Protein AF-A0A534MJ53-F1 (afdb_monomer)

Secondary structure (DSSP, 8-state):
-------------PPPEEEEESTT--SS-EEHHHHHHHHHTT-S-TT-EEEETTTPPPEEGGGSTTTGGGSPEE----SSS--TTPPPPEEEEEEES-HHHHHHHHHHHHH-TTGGGSSEEEEEE-TT-SS-EEEEEEPEEEETTEEEEEEES-SEE-TT-EEEEEEEEEE-SSS-EEEEEEEESSPPPGGGGGGGEEEE-TTEEEEEEEEEE--SPSEEEEEEEEE--TT-SS----------TT---PPTTS-EEEEEEEEPPHHHHHHHHHHHHHHHHHHHHHHHHTTEEEEE-TTS-EEEHHHHHHHHHHHS-HHHHHHHHH-TTS-HHHHGGGHHHHHHHHHH--SSGGGTEEE-

Nearest PDB structures (foldseek):
  7e1y-assembly1_H  TM=7.360E-01  e=2.292E-02  Staphylothermus marinus F1
  6vhi-assembly1_A  TM=5.867E-01  e=2.426E-02  Homo sapiens
  7som-assembly1_E  TM=5.902E-01  e=3.404E-02  Chlamydomonas reinhardtii
  4lnv-assembly3_C  TM=2.800E-01  e=6.704E-02  Anopheles gambiae
  4d94-assembly1_A  TM=2.831E-01  e=2.600E-01  Anopheles gambiae

Structure (mmCIF, N/CA/C/O backbone):
data_AF-A0A534MJ53-F1
#
_entry.id   AF-A0A534MJ53-F1
#
loop_
_atom_site.group_PDB
_atom_site.id
_atom_site.type_symbol
_atom_site.label_atom_id
_atom_site.label_alt_id
_atom_site.label_comp_id
_atom_site.label_asym_id
_atom_site.label_entity_id
_atom_site.label_seq_id
_atom_site.pdbx_PDB_ins_code
_atom_site.Cartn_x
_atom_site.Cartn_y
_atom_site.Cartn_z
_atom_site.occupancy
_atom_site.B_iso_or_equiv
_atom_site.auth_seq_id
_atom_site.auth_comp_id
_atom_site.auth_asym_id
_atom_site.auth_atom_id
_atom_site.pdbx_PDB_model_num
ATOM 1 N N . MET A 1 1 ? 65.481 11.551 2.348 1.00 39.31 1 MET A N 1
ATOM 2 C CA . MET A 1 1 ? 65.150 11.632 0.912 1.00 39.31 1 MET A CA 1
ATOM 3 C C . MET A 1 1 ? 64.031 10.643 0.622 1.00 39.31 1 MET A C 1
ATOM 5 O O . MET A 1 1 ? 64.188 9.496 1.003 1.00 39.31 1 MET A O 1
ATOM 9 N N . GLY A 1 2 ? 62.931 11.141 0.040 1.00 35.75 2 GLY A N 1
ATOM 10 C CA . GLY A 1 2 ? 61.876 10.444 -0.723 1.00 35.75 2 GLY A CA 1
ATOM 11 C C . GLY A 1 2 ? 61.313 9.116 -0.204 1.00 35.75 2 GLY A C 1
ATOM 12 O O . GLY A 1 2 ? 61.940 8.082 -0.384 1.00 35.75 2 GLY A O 1
ATOM 13 N N . GLY A 1 3 ? 60.107 9.146 0.373 1.00 32.66 3 GLY A N 1
ATOM 14 C CA . GLY A 1 3 ? 59.369 7.955 0.819 1.00 32.66 3 GLY A CA 1
ATOM 15 C C . GLY A 1 3 ? 58.661 7.179 -0.303 1.00 32.66 3 GLY A C 1
ATOM 16 O O . GLY A 1 3 ? 58.673 7.613 -1.453 1.00 32.66 3 GLY A O 1
ATOM 17 N N . PRO A 1 4 ? 57.987 6.062 0.022 1.00 37.28 4 PRO A N 1
ATOM 18 C CA . PRO A 1 4 ? 57.015 5.459 -0.873 1.00 37.28 4 PRO A CA 1
ATOM 19 C C . PRO A 1 4 ? 55.655 6.131 -0.652 1.00 37.28 4 PRO A C 1
ATOM 21 O O . PRO A 1 4 ? 55.044 5.993 0.411 1.00 37.28 4 PRO A O 1
ATOM 24 N N . SER A 1 5 ? 55.181 6.879 -1.651 1.00 37.06 5 SER A N 1
ATOM 25 C CA . SER A 1 5 ? 53.783 7.295 -1.707 1.00 37.06 5 SER A CA 1
ATOM 26 C C . SER A 1 5 ? 52.925 6.043 -1.851 1.00 37.06 5 SER A C 1
ATOM 28 O O . SER A 1 5 ? 52.982 5.332 -2.853 1.00 37.06 5 SER A O 1
ATOM 30 N N . ALA A 1 6 ? 52.130 5.762 -0.825 1.00 38.84 6 ALA A N 1
ATOM 31 C CA . ALA A 1 6 ? 51.007 4.859 -0.950 1.00 38.84 6 ALA A CA 1
ATOM 32 C C . ALA A 1 6 ? 49.978 5.536 -1.864 1.00 38.84 6 ALA A C 1
ATOM 34 O O . ALA A 1 6 ? 49.174 6.347 -1.402 1.00 38.84 6 ALA A O 1
ATOM 35 N N . ASP A 1 7 ? 50.011 5.203 -3.153 1.00 36.78 7 ASP A N 1
ATOM 36 C CA . ASP A 1 7 ? 48.880 5.412 -4.049 1.00 36.78 7 ASP A CA 1
ATOM 37 C C . ASP A 1 7 ? 47.720 4.552 -3.536 1.00 36.78 7 ASP A C 1
ATOM 39 O O . ASP A 1 7 ? 47.500 3.407 -3.936 1.00 36.78 7 ASP A O 1
ATOM 43 N N . ARG A 1 8 ? 46.957 5.116 -2.595 1.00 38.91 8 ARG A N 1
ATOM 44 C CA . ARG A 1 8 ? 45.568 4.732 -2.376 1.00 38.91 8 ARG A CA 1
ATOM 45 C C . ARG A 1 8 ? 44.818 5.124 -3.642 1.00 38.91 8 ARG A C 1
ATOM 47 O O . ARG A 1 8 ? 44.243 6.204 -3.728 1.00 38.91 8 ARG A O 1
ATOM 54 N N . ALA A 1 9 ? 44.817 4.224 -4.616 1.00 37.12 9 ALA A N 1
ATOM 55 C CA . ALA A 1 9 ? 43.838 4.229 -5.681 1.00 37.12 9 ALA A CA 1
ATOM 56 C C . ALA A 1 9 ? 42.455 4.058 -5.036 1.00 37.12 9 ALA A C 1
ATOM 58 O O . ALA A 1 9 ? 41.985 2.950 -4.779 1.00 37.12 9 ALA A O 1
ATOM 59 N N . THR A 1 10 ? 41.795 5.173 -4.734 1.00 39.03 10 THR A N 1
ATOM 60 C CA . THR A 1 10 ? 40.341 5.222 -4.653 1.00 39.03 10 THR A CA 1
ATOM 61 C C . THR A 1 10 ? 39.818 4.778 -6.011 1.00 39.03 10 THR A C 1
ATOM 63 O O . THR A 1 10 ? 39.776 5.558 -6.958 1.00 39.03 10 THR A O 1
ATOM 66 N N . LEU A 1 11 ? 39.443 3.504 -6.115 1.00 37.25 11 LEU A N 1
ATOM 67 C CA . LEU A 1 11 ? 38.576 2.992 -7.168 1.00 37.25 11 LEU A CA 1
ATOM 68 C C . LEU A 1 11 ? 37.197 3.642 -6.994 1.00 37.25 11 LEU A C 1
ATOM 70 O O . LEU A 1 11 ? 36.245 3.021 -6.525 1.00 37.25 11 LEU A O 1
ATOM 74 N N . THR A 1 12 ? 37.080 4.915 -7.365 1.00 41.47 12 THR A N 1
ATOM 75 C CA . THR A 1 12 ? 35.801 5.519 -7.730 1.00 41.47 12 THR A CA 1
ATOM 76 C C . THR A 1 12 ? 35.380 4.863 -9.034 1.00 41.47 12 THR A C 1
ATOM 78 O O . THR A 1 12 ? 35.646 5.358 -10.127 1.00 41.47 12 THR A O 1
ATOM 81 N N . THR A 1 13 ? 34.789 3.677 -8.922 1.00 51.84 13 THR A N 1
ATOM 82 C CA . THR A 1 13 ? 34.048 3.075 -10.021 1.00 51.84 13 THR A CA 1
ATOM 83 C C . THR A 1 13 ? 32.916 4.037 -10.350 1.00 51.84 13 THR A C 1
ATOM 85 O O . THR A 1 13 ? 32.051 4.307 -9.517 1.00 51.84 13 THR A O 1
ATOM 88 N N . ASN A 1 14 ? 32.964 4.625 -11.547 1.00 61.94 14 ASN A N 1
ATOM 89 C CA . ASN A 1 14 ? 31.864 5.441 -12.040 1.00 61.94 14 ASN A CA 1
ATOM 90 C C . ASN A 1 14 ? 30.560 4.635 -11.913 1.00 61.94 14 ASN A C 1
ATOM 92 O O . ASN A 1 14 ? 30.556 3.438 -12.225 1.00 61.94 14 ASN A O 1
ATOM 96 N N . PRO A 1 15 ? 29.464 5.251 -11.440 1.00 78.12 15 PRO A N 1
ATOM 97 C CA . PRO A 1 15 ? 28.211 4.536 -11.268 1.00 78.12 15 PRO A CA 1
ATOM 98 C C . PRO A 1 15 ? 27.753 3.978 -12.617 1.00 78.12 15 PRO A C 1
ATOM 100 O O . PRO A 1 15 ? 27.732 4.694 -13.618 1.00 78.12 15 PRO A O 1
ATOM 103 N N . ILE A 1 16 ? 27.377 2.697 -12.643 1.00 87.81 16 ILE A N 1
ATOM 104 C CA . ILE A 1 16 ? 26.813 2.069 -13.842 1.00 87.81 16 ILE A CA 1
ATOM 105 C C . ILE A 1 16 ? 25.515 2.801 -14.194 1.00 87.81 16 ILE A C 1
ATOM 107 O O . ILE A 1 16 ? 24.585 2.862 -13.385 1.00 87.81 16 ILE A O 1
ATOM 111 N N . LEU A 1 17 ? 25.463 3.346 -15.409 1.00 94.25 17 LEU A N 1
ATOM 112 C CA . LEU A 1 17 ? 24.287 4.018 -15.946 1.00 94.25 17 LEU A CA 1
ATOM 113 C C . LEU A 1 17 ? 23.513 3.097 -16.885 1.00 94.25 17 LEU A C 1
ATOM 115 O O . LEU A 1 17 ? 24.081 2.279 -17.615 1.00 94.25 17 LEU A O 1
ATOM 119 N N . TRP A 1 18 ? 22.201 3.284 -16.884 1.00 94.75 18 TRP A N 1
ATOM 120 C CA . TRP A 1 18 ? 21.243 2.521 -17.661 1.00 94.75 18 TRP A CA 1
ATOM 121 C C . TRP A 1 18 ? 20.435 3.445 -18.549 1.00 94.75 18 TRP A C 1
ATOM 123 O O . TRP A 1 18 ? 19.910 4.459 -18.094 1.00 94.75 18 TRP A O 1
ATOM 133 N N . GLN A 1 19 ? 20.290 3.065 -19.810 1.00 94.88 19 GLN A N 1
ATOM 134 C CA . GLN A 1 19 ? 19.263 3.632 -20.664 1.00 94.88 19 GLN A CA 1
ATOM 135 C C . GLN A 1 19 ? 18.030 2.737 -20.604 1.00 94.88 19 GLN A C 1
ATOM 137 O O . GLN A 1 19 ? 18.146 1.511 -20.604 1.00 94.88 19 GLN A O 1
ATOM 142 N N . VAL A 1 20 ? 16.854 3.355 -20.553 1.00 93.94 20 VAL A N 1
ATOM 143 C CA . VAL A 1 20 ? 15.566 2.672 -20.438 1.00 93.94 20 VAL A CA 1
ATOM 144 C C . VAL A 1 20 ? 14.751 2.961 -21.690 1.00 93.94 20 VAL A C 1
ATOM 146 O O . VAL A 1 20 ? 14.704 4.097 -22.153 1.00 93.94 20 VAL A O 1
ATOM 149 N N . ASN A 1 21 ? 14.093 1.942 -22.226 1.00 89.88 21 ASN A N 1
ATOM 150 C CA . ASN A 1 21 ? 13.126 2.079 -23.302 1.00 89.88 21 ASN A CA 1
ATOM 151 C C . ASN A 1 21 ? 11.816 1.400 -22.886 1.00 89.88 21 ASN A C 1
ATOM 153 O O . ASN A 1 21 ? 11.767 0.190 -22.656 1.00 89.88 21 ASN A O 1
ATOM 157 N N . GLY A 1 22 ? 10.766 2.204 -22.758 1.00 81.75 22 GLY A N 1
ATOM 158 C CA . GLY A 1 22 ? 9.439 1.802 -22.311 1.00 81.75 22 GLY A CA 1
ATOM 159 C C . GLY A 1 22 ? 8.550 3.027 -22.102 1.00 81.75 22 GLY A C 1
ATOM 160 O O . GLY A 1 22 ? 9.046 4.150 -21.989 1.00 81.75 22 GLY A O 1
ATOM 161 N N . ALA A 1 23 ? 7.233 2.819 -22.054 1.00 70.25 23 ALA A N 1
ATOM 162 C CA . ALA A 1 23 ? 6.289 3.890 -21.743 1.00 70.25 23 ALA A CA 1
ATOM 163 C C . ALA A 1 23 ? 6.657 4.536 -20.396 1.00 70.25 23 ALA A C 1
ATOM 165 O O . ALA A 1 23 ? 6.869 3.826 -19.419 1.00 70.25 23 ALA A O 1
ATOM 166 N N . GLY A 1 24 ? 6.776 5.866 -20.359 1.00 66.44 24 GLY A N 1
ATOM 167 C CA . GLY A 1 24 ? 7.145 6.603 -19.143 1.00 66.44 24 GLY A CA 1
ATOM 168 C C . GLY A 1 24 ? 8.619 6.503 -18.720 1.00 66.44 24 GLY A C 1
ATOM 169 O O . GLY A 1 24 ? 8.957 6.988 -17.641 1.00 66.44 24 GLY A O 1
ATOM 170 N N . GLY A 1 25 ? 9.493 5.900 -19.537 1.00 72.81 25 GLY A N 1
ATOM 171 C CA . GLY A 1 25 ? 10.930 5.825 -19.262 1.00 72.81 25 GLY A CA 1
ATOM 172 C C . GLY A 1 25 ? 11.649 7.184 -19.362 1.00 72.81 25 GLY A C 1
ATOM 173 O O . GLY A 1 25 ? 11.206 8.069 -20.096 1.00 72.81 25 GLY A O 1
ATOM 174 N N . PRO A 1 26 ? 12.762 7.376 -18.630 1.00 79.06 26 PRO A N 1
ATOM 175 C CA . PRO A 1 26 ? 13.544 8.606 -18.641 1.00 79.06 26 PRO A CA 1
ATOM 176 C C . PRO A 1 26 ? 14.221 8.811 -19.999 1.00 79.06 26 PRO A C 1
ATOM 178 O O . PRO A 1 26 ? 14.706 7.865 -20.617 1.00 79.06 26 PRO A O 1
ATOM 181 N N . SER A 1 27 ? 14.293 10.067 -20.441 1.00 77.75 27 SER A N 1
ATOM 182 C CA . SER A 1 27 ? 14.930 10.448 -21.708 1.00 77.75 27 SER A CA 1
ATOM 183 C C . SER A 1 27 ? 16.462 10.398 -21.662 1.00 77.75 27 SER A C 1
ATOM 185 O O . SER A 1 27 ? 17.102 10.307 -22.708 1.00 77.75 27 SER A O 1
ATOM 187 N N . SER A 1 28 ? 17.055 10.433 -20.466 1.00 87.31 28 SER A N 1
ATOM 188 C CA . SER A 1 28 ? 18.500 10.363 -20.236 1.00 87.31 28 SER A CA 1
ATOM 189 C C . SER A 1 28 ? 18.900 9.073 -19.512 1.00 87.31 28 SER A C 1
ATOM 191 O O . SER A 1 28 ? 18.070 8.475 -18.821 1.00 87.31 28 SER A O 1
ATOM 193 N N . PRO A 1 29 ? 20.177 8.652 -19.602 1.00 92.12 29 PRO A N 1
ATOM 194 C CA . PRO A 1 29 ? 20.705 7.589 -18.759 1.00 92.12 29 PRO A CA 1
ATOM 195 C C . PRO A 1 29 ? 20.492 7.869 -17.270 1.00 92.12 29 PRO A C 1
ATOM 197 O O . PRO A 1 29 ? 20.650 8.999 -16.807 1.00 92.12 29 PRO A O 1
ATOM 200 N N . VAL A 1 30 ? 20.147 6.824 -16.527 1.00 94.38 30 VAL A N 1
ATOM 201 C CA . VAL A 1 30 ? 19.800 6.874 -15.105 1.00 94.38 30 VAL A CA 1
ATOM 202 C C . VAL A 1 30 ? 20.545 5.804 -14.321 1.00 94.38 30 VAL A C 1
ATOM 204 O O . VAL A 1 30 ? 21.040 4.824 -14.875 1.00 94.38 30 VAL A O 1
ATOM 207 N N . ARG A 1 31 ? 20.626 5.976 -13.005 1.00 94.44 31 ARG A N 1
ATOM 208 C CA . ARG A 1 31 ? 21.210 4.973 -12.107 1.00 94.44 31 ARG A CA 1
ATOM 209 C C . ARG A 1 31 ? 20.232 3.823 -11.841 1.00 94.44 31 ARG A C 1
ATOM 211 O O . ARG A 1 31 ? 19.020 3.975 -11.993 1.00 94.44 31 ARG A O 1
ATOM 218 N N . SER A 1 32 ? 20.745 2.687 -11.367 1.00 94.25 32 SER A N 1
ATOM 219 C CA . SER A 1 32 ? 19.925 1.512 -11.031 1.00 94.25 32 SER A CA 1
ATOM 220 C C . SER A 1 32 ? 18.807 1.810 -10.020 1.00 94.25 32 SER A C 1
ATOM 222 O O . SER A 1 32 ? 17.701 1.300 -10.173 1.00 94.25 32 SER A O 1
ATOM 224 N N . ASP A 1 33 ? 19.058 2.655 -9.013 1.00 92.62 33 ASP A N 1
ATOM 225 C CA . ASP A 1 33 ? 18.059 3.036 -8.002 1.00 92.62 33 ASP A CA 1
ATOM 226 C C . ASP A 1 33 ? 16.874 3.796 -8.611 1.00 92.62 33 ASP A C 1
ATOM 228 O O . ASP A 1 33 ? 15.733 3.604 -8.196 1.00 92.62 33 ASP A O 1
ATOM 232 N N . GLN A 1 34 ? 17.125 4.603 -9.642 1.00 93.12 34 GLN A N 1
ATOM 233 C CA . GLN A 1 34 ? 16.085 5.332 -10.366 1.00 93.12 34 GLN A CA 1
ATOM 234 C C . GLN A 1 34 ? 15.256 4.401 -11.260 1.00 93.12 34 GLN A C 1
ATOM 236 O O . GLN A 1 34 ? 14.039 4.561 -11.334 1.00 93.12 34 GLN A O 1
ATOM 241 N N . VAL A 1 35 ? 15.879 3.399 -11.892 1.00 94.69 35 VAL A N 1
ATOM 242 C CA . VAL A 1 35 ? 15.152 2.355 -12.641 1.00 94.69 35 VAL A CA 1
ATOM 243 C C . VAL A 1 35 ? 14.244 1.564 -11.697 1.00 94.69 35 VAL A C 1
ATOM 245 O O . VAL A 1 35 ? 13.053 1.417 -11.965 1.00 94.69 35 VAL A O 1
ATOM 248 N N . LEU A 1 36 ? 14.777 1.121 -10.554 1.00 95.50 36 LEU A N 1
ATOM 249 C CA . LEU A 1 36 ? 14.021 0.401 -9.525 1.00 95.50 36 LEU A CA 1
ATOM 250 C C . LEU A 1 36 ? 12.855 1.229 -8.974 1.00 95.50 36 LEU A C 1
ATOM 252 O O . LEU A 1 36 ? 11.755 0.700 -8.836 1.00 95.50 36 LEU A O 1
ATOM 256 N N . ALA A 1 37 ? 13.060 2.527 -8.723 1.00 93.69 37 ALA A N 1
ATOM 257 C CA . ALA A 1 37 ? 11.999 3.434 -8.288 1.00 93.69 37 ALA A CA 1
ATOM 258 C C . ALA A 1 37 ? 10.845 3.502 -9.297 1.00 93.69 37 ALA A C 1
ATOM 260 O O . ALA A 1 37 ? 9.677 3.472 -8.912 1.00 93.69 37 ALA A O 1
ATOM 261 N N . GLN A 1 38 ? 11.158 3.568 -10.593 1.00 94.06 38 GLN A N 1
ATOM 262 C CA . GLN A 1 38 ? 10.137 3.618 -11.636 1.00 94.06 38 GLN A CA 1
ATOM 263 C C . GLN A 1 38 ? 9.399 2.290 -11.808 1.00 94.06 38 GLN A C 1
ATOM 265 O O . GLN A 1 38 ? 8.192 2.306 -12.045 1.00 94.06 38 GLN A O 1
ATOM 270 N N . ILE A 1 39 ? 10.090 1.155 -11.667 1.00 95.50 39 ILE A N 1
ATOM 271 C CA . ILE A 1 39 ? 9.448 -0.166 -11.662 1.00 95.50 39 ILE A CA 1
ATOM 272 C C . ILE A 1 39 ? 8.509 -0.270 -10.463 1.00 95.50 39 ILE A C 1
ATOM 274 O O . ILE A 1 39 ? 7.326 -0.525 -10.655 1.00 95.50 39 ILE A O 1
ATOM 278 N N . ALA A 1 40 ? 9.002 -0.003 -9.249 1.00 95.25 40 ALA A N 1
ATOM 279 C CA . ALA A 1 40 ? 8.229 -0.111 -8.012 1.00 95.25 40 ALA A CA 1
ATOM 280 C C . ALA A 1 40 ? 7.031 0.855 -7.963 1.00 95.25 40 ALA A C 1
ATOM 282 O O . ALA A 1 40 ? 6.046 0.568 -7.290 1.00 95.25 40 ALA A O 1
ATOM 283 N N . ALA A 1 41 ? 7.082 1.976 -8.686 1.00 93.62 41 ALA A N 1
ATOM 284 C CA . ALA A 1 41 ? 5.967 2.914 -8.830 1.00 93.62 41 ALA A CA 1
ATOM 285 C C . ALA A 1 41 ? 4.999 2.569 -9.984 1.00 93.62 41 ALA A C 1
ATOM 287 O O . ALA A 1 41 ? 4.108 3.362 -10.290 1.00 93.62 41 ALA A O 1
ATOM 288 N N . GLY A 1 42 ? 5.191 1.442 -10.681 1.00 92.50 42 GLY A N 1
ATOM 289 C CA . GLY A 1 42 ? 4.373 1.040 -11.832 1.00 92.50 42 GLY A CA 1
ATOM 290 C C . GLY A 1 42 ? 4.543 1.924 -13.073 1.00 92.50 42 GLY A C 1
ATOM 291 O O . GLY A 1 42 ? 3.709 1.895 -13.973 1.00 92.50 42 GLY A O 1
ATOM 292 N N . ARG A 1 43 ? 5.610 2.729 -13.149 1.00 91.75 43 ARG A N 1
ATOM 293 C CA . ARG A 1 43 ? 5.901 3.571 -14.324 1.00 91.75 43 ARG A CA 1
ATOM 294 C C . ARG A 1 43 ? 6.570 2.776 -15.439 1.00 91.75 43 ARG A C 1
ATOM 296 O O . ARG A 1 43 ? 6.336 3.068 -16.602 1.00 91.75 43 ARG A O 1
ATOM 303 N N . LEU A 1 44 ? 7.364 1.759 -15.094 1.00 92.50 44 LEU A N 1
ATOM 304 C CA . LEU A 1 44 ? 7.930 0.811 -16.056 1.00 92.50 44 LEU A CA 1
ATOM 305 C C . LEU A 1 44 ? 7.181 -0.524 -15.996 1.00 92.50 44 LEU A C 1
ATOM 307 O O . LEU A 1 44 ? 7.092 -1.155 -14.944 1.00 92.50 44 LEU A O 1
ATOM 311 N N . GLY A 1 45 ? 6.655 -0.950 -17.146 1.00 91.88 45 GLY A N 1
ATOM 312 C CA . GLY A 1 45 ? 5.963 -2.229 -17.312 1.00 91.88 45 GLY A CA 1
ATOM 313 C C . GLY A 1 45 ? 6.912 -3.401 -17.579 1.00 91.88 45 GLY A C 1
ATOM 314 O O . GLY A 1 45 ? 8.098 -3.222 -17.843 1.00 91.88 45 GLY A O 1
ATOM 315 N N . PHE A 1 46 ? 6.379 -4.621 -17.559 1.00 91.69 46 PHE A N 1
ATOM 316 C CA . PHE A 1 46 ? 7.116 -5.865 -17.813 1.00 91.69 46 PHE A CA 1
ATOM 317 C C . PHE A 1 46 ? 7.757 -5.925 -19.208 1.00 91.69 46 PHE A C 1
ATOM 319 O O . PHE A 1 46 ? 8.739 -6.638 -19.406 1.00 91.69 46 PHE A O 1
ATOM 326 N N . ALA A 1 47 ? 7.203 -5.192 -20.180 1.00 91.25 47 ALA A N 1
ATOM 327 C CA . ALA A 1 47 ? 7.765 -5.081 -21.526 1.00 91.25 47 ALA A CA 1
ATOM 328 C C . ALA A 1 47 ? 8.890 -4.038 -21.644 1.00 91.25 47 ALA A C 1
ATOM 330 O O . ALA A 1 47 ? 9.540 -3.976 -22.688 1.00 91.25 47 ALA A O 1
ATOM 331 N N . SER A 1 48 ? 9.139 -3.225 -20.610 1.00 93.56 48 SER A N 1
ATOM 332 C CA . SER A 1 48 ? 10.220 -2.242 -20.635 1.00 93.56 48 SER A CA 1
ATOM 333 C C . SER A 1 48 ? 11.575 -2.932 -20.783 1.00 93.56 48 SER A C 1
ATOM 335 O O . SER A 1 48 ? 11.860 -3.957 -20.157 1.00 93.56 48 SER A O 1
ATOM 337 N N . THR A 1 49 ? 12.432 -2.339 -21.603 1.00 94.62 49 THR A N 1
ATOM 338 C CA . THR A 1 49 ? 13.795 -2.806 -21.847 1.00 94.62 49 THR A CA 1
ATOM 339 C C . THR A 1 49 ? 14.809 -1.832 -21.270 1.00 94.62 49 THR A C 1
ATOM 341 O O . THR A 1 49 ? 14.547 -0.637 -21.124 1.00 94.62 49 THR A O 1
ATOM 344 N N . VAL A 1 50 ? 15.975 -2.353 -20.918 1.00 95.31 50 VAL A N 1
ATOM 345 C CA . VAL A 1 50 ? 17.104 -1.598 -20.385 1.00 95.31 50 VAL A CA 1
ATOM 346 C C . VAL A 1 50 ? 18.383 -2.026 -21.084 1.00 95.31 50 VAL A C 1
ATOM 348 O O . VAL A 1 50 ? 18.495 -3.164 -21.543 1.00 95.31 50 VAL A O 1
ATOM 351 N N . ARG A 1 51 ? 19.357 -1.121 -21.136 1.00 94.62 51 ARG A N 1
ATOM 352 C CA . ARG A 1 51 ? 20.735 -1.436 -21.515 1.00 94.62 51 ARG A CA 1
ATOM 353 C C . ARG A 1 51 ? 21.725 -0.668 -20.656 1.00 94.62 51 ARG A C 1
ATOM 355 O O . ARG A 1 51 ? 21.449 0.463 -20.256 1.00 94.62 51 ARG A O 1
ATOM 362 N N . ARG A 1 52 ? 22.888 -1.264 -20.400 1.00 94.06 52 ARG A N 1
ATOM 363 C CA . ARG A 1 52 ? 24.016 -0.558 -19.774 1.00 94.06 52 ARG A CA 1
ATOM 364 C C . ARG A 1 52 ? 24.624 0.417 -20.781 1.00 94.06 52 ARG A C 1
ATOM 366 O O . ARG A 1 52 ? 24.781 0.072 -21.947 1.00 94.06 52 ARG A O 1
ATOM 373 N N . VAL A 1 53 ? 24.958 1.621 -20.338 1.00 91.75 53 VAL A N 1
ATOM 374 C CA . VAL A 1 53 ? 25.605 2.643 -21.175 1.00 91.75 53 VAL A CA 1
ATOM 375 C C . VAL A 1 53 ? 27.128 2.443 -21.158 1.00 91.75 53 VAL A C 1
ATOM 377 O O . VAL A 1 53 ? 27.665 2.132 -20.092 1.00 91.75 53 VAL A O 1
ATOM 380 N N . PRO A 1 54 ? 27.837 2.652 -22.287 1.00 86.62 54 PRO A N 1
ATOM 381 C CA . PRO A 1 54 ? 27.311 3.054 -23.601 1.00 86.62 54 PRO A CA 1
ATOM 382 C C . PRO A 1 54 ? 26.825 1.899 -24.494 1.00 86.62 54 PRO A C 1
ATOM 384 O O . PRO A 1 54 ? 25.854 2.084 -25.227 1.00 86.62 54 PRO A O 1
ATOM 387 N N . ASP A 1 55 ? 27.416 0.707 -24.374 1.00 85.94 55 ASP A N 1
ATOM 388 C CA . ASP A 1 55 ? 27.348 -0.312 -25.439 1.00 85.94 55 ASP A CA 1
ATOM 389 C C . ASP A 1 55 ? 26.672 -1.631 -25.026 1.00 85.94 55 ASP A C 1
ATOM 391 O O . ASP A 1 55 ? 26.830 -2.665 -25.675 1.00 85.94 55 ASP A O 1
ATOM 395 N N . GLY A 1 56 ? 25.914 -1.636 -23.928 1.00 90.12 56 GLY A N 1
ATOM 396 C CA . GLY A 1 56 ? 25.187 -2.824 -23.489 1.00 90.12 56 GLY A CA 1
ATOM 397 C C . GLY A 1 56 ? 24.060 -3.218 -24.460 1.00 90.12 56 GLY A C 1
ATOM 398 O O . GLY A 1 56 ? 23.422 -2.342 -25.057 1.00 90.12 56 GLY A O 1
ATOM 399 N N . PRO A 1 57 ? 23.749 -4.521 -24.596 1.00 94.38 57 PRO A N 1
ATOM 400 C CA . PRO A 1 57 ? 22.588 -4.959 -25.360 1.00 94.38 57 PRO A CA 1
ATOM 401 C C . PRO A 1 57 ? 21.290 -4.562 -24.648 1.00 94.38 57 PRO A C 1
ATOM 403 O O . PRO A 1 57 ? 21.224 -4.513 -23.417 1.00 94.38 57 PRO A O 1
ATOM 406 N N . TRP A 1 58 ? 20.240 -4.314 -25.430 1.00 94.56 58 TRP A N 1
ATOM 407 C CA . TRP A 1 58 ? 18.891 -4.165 -24.896 1.00 94.56 58 TRP A CA 1
ATOM 408 C C . TRP A 1 58 ? 18.366 -5.513 -24.410 1.00 94.56 58 TRP A C 1
ATOM 410 O O . TRP A 1 58 ? 18.394 -6.502 -25.139 1.00 94.56 58 TRP A O 1
ATOM 420 N N . ALA A 1 59 ? 17.838 -5.535 -23.193 1.00 95.12 59 ALA A N 1
ATOM 421 C CA . ALA A 1 59 ? 17.179 -6.697 -22.618 1.00 95.12 59 ALA A CA 1
ATOM 422 C C . ALA A 1 59 ? 15.948 -6.267 -21.818 1.00 95.12 59 ALA A C 1
ATOM 424 O O . ALA A 1 59 ? 15.869 -5.126 -21.361 1.00 95.12 59 ALA A O 1
ATOM 425 N N . ARG A 1 60 ? 14.972 -7.164 -21.629 1.00 94.56 60 ARG A N 1
ATOM 426 C CA . ARG A 1 60 ? 13.806 -6.866 -20.784 1.00 94.56 60 ARG A CA 1
ATOM 427 C C . ARG A 1 60 ? 14.260 -6.629 -19.350 1.00 94.56 60 ARG A C 1
ATOM 429 O O . ARG A 1 60 ? 14.971 -7.458 -18.788 1.00 94.56 60 ARG A O 1
ATOM 436 N N . ALA A 1 61 ? 13.807 -5.533 -18.748 1.00 94.62 61 ALA A N 1
ATOM 437 C CA . ALA A 1 61 ? 14.121 -5.198 -17.363 1.00 94.62 61 ALA A CA 1
ATOM 438 C C . ALA A 1 61 ? 13.657 -6.300 -16.399 1.00 94.62 61 ALA A C 1
ATOM 440 O O . ALA A 1 61 ? 14.379 -6.645 -15.469 1.00 94.62 61 ALA A O 1
ATOM 441 N N . ALA A 1 62 ? 12.495 -6.903 -16.670 1.00 94.00 62 ALA A N 1
ATOM 442 C CA . ALA A 1 62 ? 11.947 -7.999 -15.874 1.00 94.00 62 ALA A CA 1
ATOM 443 C C . ALA A 1 62 ? 12.833 -9.262 -15.859 1.00 94.00 62 ALA A C 1
ATOM 445 O O . ALA A 1 62 ? 12.787 -10.017 -14.893 1.00 94.00 62 ALA A O 1
ATOM 446 N N . ASP A 1 63 ? 13.665 -9.465 -16.887 1.00 94.12 63 ASP A N 1
ATOM 447 C CA . ASP A 1 63 ? 14.567 -10.621 -16.989 1.00 94.12 63 ASP A CA 1
ATOM 448 C C . ASP A 1 63 ? 15.967 -10.335 -16.408 1.00 94.12 63 ASP A C 1
ATOM 450 O O . ASP A 1 63 ? 16.786 -11.244 -16.282 1.00 94.12 63 ASP A O 1
ATOM 454 N N . GLN A 1 64 ? 16.279 -9.077 -16.071 1.00 93.56 64 GLN A N 1
ATOM 455 C CA . GLN A 1 64 ? 17.574 -8.704 -15.494 1.00 93.56 64 GLN A CA 1
ATOM 456 C C . GLN A 1 64 ? 17.601 -8.993 -13.994 1.00 93.56 64 GLN A C 1
ATOM 458 O O . GLN A 1 64 ? 16.682 -8.618 -13.267 1.00 93.56 64 GLN A O 1
ATOM 463 N N . ARG A 1 65 ? 18.693 -9.578 -13.492 1.00 91.94 65 ARG A N 1
ATOM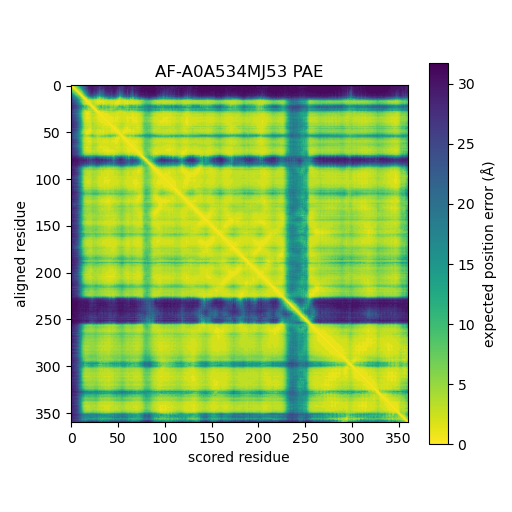 464 C CA . ARG A 1 65 ? 18.857 -9.874 -12.056 1.00 91.94 65 ARG A CA 1
ATOM 465 C C . ARG A 1 65 ? 18.773 -8.610 -11.194 1.00 91.94 65 ARG A C 1
ATOM 467 O O . ARG A 1 65 ? 18.274 -8.660 -10.075 1.00 91.94 65 ARG A O 1
ATOM 474 N N . GLU A 1 66 ? 19.244 -7.488 -11.722 1.00 93.81 66 GLU A N 1
ATOM 475 C CA . GLU A 1 66 ? 19.280 -6.182 -11.070 1.00 93.81 66 GLU A CA 1
ATOM 476 C C . GLU A 1 66 ? 17.895 -5.568 -10.848 1.00 93.81 66 GLU A C 1
ATOM 478 O O . GLU A 1 66 ? 17.753 -4.728 -9.963 1.00 93.81 66 GLU A O 1
ATOM 483 N N . PHE A 1 67 ? 16.888 -5.965 -11.634 1.00 95.94 67 PHE A N 1
ATOM 484 C CA . PHE A 1 67 ? 15.595 -5.271 -11.692 1.00 95.94 67 PHE A CA 1
ATOM 485 C C . PHE A 1 67 ? 14.384 -6.194 -11.574 1.00 95.94 67 PHE A C 1
ATOM 487 O O . PHE A 1 67 ? 13.358 -5.781 -11.040 1.00 95.94 67 PHE A O 1
ATOM 494 N N . GLY A 1 68 ? 14.492 -7.439 -12.042 1.00 93.94 68 GLY A N 1
ATOM 495 C CA . GLY A 1 68 ? 13.383 -8.383 -12.164 1.00 93.94 68 GLY A CA 1
ATOM 496 C C . GLY A 1 68 ? 12.605 -8.593 -10.869 1.00 93.94 68 GLY A C 1
ATOM 497 O O . GLY A 1 68 ? 11.383 -8.705 -10.896 1.00 93.94 68 GLY A O 1
ATOM 498 N N . TYR A 1 69 ? 13.291 -8.553 -9.724 1.00 95.00 69 TYR A N 1
ATOM 499 C CA . TYR A 1 69 ? 12.666 -8.744 -8.415 1.00 95.00 69 TYR A CA 1
ATOM 500 C C . TYR A 1 69 ? 11.696 -7.620 -8.013 1.00 95.00 69 TYR A C 1
ATOM 502 O O . TYR A 1 69 ? 10.851 -7.841 -7.152 1.00 95.00 69 TYR A O 1
ATOM 510 N N . ALA A 1 70 ? 11.812 -6.427 -8.608 1.00 95.75 70 ALA A N 1
ATOM 511 C CA . ALA A 1 70 ? 10.956 -5.281 -8.302 1.00 95.75 70 ALA A CA 1
ATOM 512 C C . ALA A 1 70 ? 9.625 -5.298 -9.076 1.00 95.75 70 ALA A C 1
ATOM 514 O O . ALA A 1 70 ? 8.726 -4.514 -8.771 1.00 95.75 70 ALA A O 1
ATOM 515 N N . PHE A 1 71 ? 9.480 -6.170 -10.079 1.00 95.38 71 PHE A N 1
ATOM 516 C CA . PHE A 1 71 ? 8.228 -6.324 -10.817 1.00 95.38 71 PHE A CA 1
ATOM 517 C C . PHE A 1 71 ? 7.210 -7.164 -10.030 1.00 95.38 71 PHE A C 1
ATOM 519 O O . PHE A 1 71 ? 7.600 -8.082 -9.305 1.00 95.38 71 PHE A O 1
ATOM 526 N N . PRO A 1 72 ? 5.894 -6.923 -10.197 1.00 94.38 72 PRO A N 1
ATOM 527 C CA . PRO A 1 72 ? 4.883 -7.809 -9.637 1.00 94.38 72 PRO A CA 1
ATOM 528 C C . PRO A 1 72 ? 5.036 -9.233 -10.176 1.00 94.38 72 PRO A C 1
ATOM 530 O O . PRO A 1 72 ? 5.072 -9.457 -11.382 1.00 94.38 72 PRO A O 1
ATOM 533 N N . TYR A 1 73 ? 5.059 -10.222 -9.295 1.00 92.81 73 TYR A N 1
ATOM 534 C CA . TYR A 1 73 ? 5.004 -11.615 -9.705 1.00 92.81 73 TYR A CA 1
ATOM 535 C C . TYR A 1 73 ? 3.561 -12.014 -9.990 1.00 92.81 73 TYR A C 1
ATOM 537 O O . TYR A 1 73 ? 2.662 -11.763 -9.184 1.00 92.81 73 TYR A O 1
ATOM 545 N N . VAL A 1 74 ? 3.344 -12.666 -11.130 1.00 89.25 74 VAL A N 1
ATOM 546 C CA . VAL A 1 74 ? 2.029 -13.139 -11.556 1.00 89.25 74 VAL A CA 1
ATOM 547 C C . VAL A 1 74 ? 2.169 -14.547 -12.122 1.00 89.25 74 VAL A C 1
ATOM 549 O O . VAL A 1 74 ? 2.731 -14.747 -13.194 1.00 89.25 74 VAL A O 1
ATOM 552 N N . ASN A 1 75 ? 1.623 -15.522 -11.404 1.00 86.69 75 ASN A N 1
ATOM 553 C CA . ASN A 1 75 ? 1.543 -16.920 -11.802 1.00 86.69 75 ASN A CA 1
ATOM 554 C C . ASN A 1 75 ? 0.077 -17.343 -11.846 1.00 86.69 75 ASN A C 1
ATOM 556 O O . ASN A 1 75 ? -0.499 -17.894 -10.900 1.00 86.69 75 ASN A O 1
ATOM 560 N N . LEU A 1 76 ? -0.545 -16.987 -12.964 1.00 78.94 76 LEU A N 1
ATOM 561 C CA . LEU A 1 76 ? -1.942 -17.272 -13.226 1.00 78.94 76 LEU A CA 1
ATOM 562 C C . LEU A 1 76 ? -2.056 -18.564 -14.035 1.00 78.94 76 LEU A C 1
ATOM 564 O O . LEU A 1 76 ? -1.291 -18.751 -14.982 1.00 78.94 76 LEU A O 1
ATOM 568 N N . PRO A 1 77 ? -3.022 -19.440 -13.712 1.00 63.56 77 PRO A N 1
ATOM 569 C CA . PRO A 1 77 ? -3.255 -20.643 -14.494 1.00 63.56 77 PRO A CA 1
ATOM 570 C C . PRO A 1 77 ? -3.540 -20.269 -15.954 1.00 63.56 77 PRO A C 1
ATOM 572 O O . PRO A 1 77 ? -4.459 -19.505 -16.257 1.00 63.56 77 PRO A O 1
ATOM 575 N N . THR A 1 78 ? -2.735 -20.809 -16.864 1.00 50.91 78 THR A N 1
ATOM 576 C CA . THR A 1 78 ? -2.900 -20.654 -18.307 1.00 50.91 78 THR A CA 1
ATOM 577 C C . THR A 1 78 ? -4.067 -21.535 -18.761 1.00 50.91 78 THR A C 1
ATOM 579 O O . THR A 1 78 ? -3.953 -22.749 -18.890 1.00 50.91 78 THR A O 1
ATOM 582 N N . GLY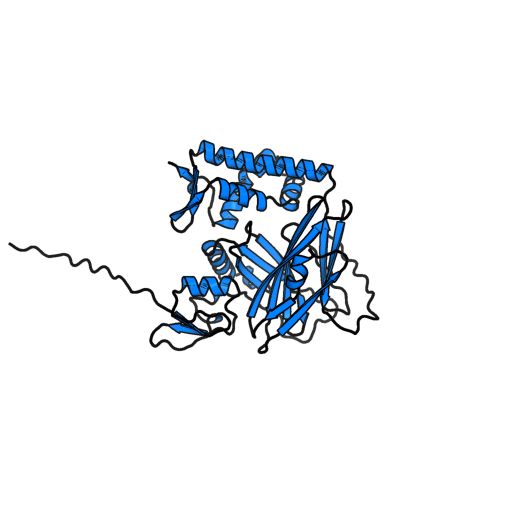 A 1 79 ? -5.252 -20.950 -18.954 1.00 44.78 79 GLY A N 1
ATOM 583 C CA . GLY A 1 79 ? -6.434 -21.720 -19.343 1.00 44.78 79 GLY A CA 1
ATOM 584 C C . GLY A 1 79 ? -7.675 -20.875 -19.622 1.00 44.78 79 GLY A C 1
ATOM 585 O O . GLY A 1 79 ? -7.761 -19.722 -19.210 1.00 44.78 79 GLY A O 1
ATOM 586 N N . LYS A 1 80 ? -8.623 -21.469 -20.364 1.00 42.38 80 LYS A N 1
ATOM 587 C CA . LYS A 1 80 ? -9.933 -20.909 -20.761 1.00 42.38 80 LYS A CA 1
ATOM 588 C C . LYS A 1 80 ? -10.670 -20.221 -19.590 1.00 42.38 80 LYS A C 1
ATOM 590 O O . LYS A 1 80 ? -10.448 -20.601 -18.442 1.00 42.38 80 LYS A O 1
ATOM 595 N N . PRO A 1 81 ? -11.567 -19.250 -19.875 1.00 48.88 81 PRO A N 1
ATOM 596 C CA . PRO A 1 81 ? -12.231 -18.432 -18.860 1.00 48.88 81 PRO A CA 1
ATOM 597 C C . PRO A 1 81 ? -12.842 -19.268 -17.734 1.00 48.88 81 PRO A C 1
ATOM 599 O O . PRO A 1 81 ? -13.359 -20.362 -17.971 1.00 48.88 81 PRO A O 1
ATOM 602 N N . LYS A 1 82 ? -12.766 -18.706 -16.519 1.00 51.44 82 LYS A N 1
ATOM 603 C CA . LYS A 1 82 ? -13.263 -19.237 -15.241 1.00 51.44 82 LYS A CA 1
ATOM 604 C C . LYS A 1 82 ? -14.427 -20.220 -15.423 1.00 51.44 82 LYS A C 1
ATOM 606 O O . LYS A 1 82 ? -15.535 -19.815 -15.777 1.00 51.44 82 LYS A O 1
ATOM 611 N N . ARG A 1 83 ? -14.217 -21.500 -15.091 1.00 48.88 83 ARG A N 1
ATOM 612 C CA . ARG A 1 83 ? -15.353 -22.380 -14.775 1.00 48.88 83 ARG A CA 1
ATOM 613 C C . ARG A 1 83 ? -16.060 -21.799 -13.548 1.00 48.88 83 ARG A C 1
ATOM 615 O O . ARG A 1 83 ? -15.408 -21.353 -12.602 1.00 48.88 83 ARG A O 1
ATOM 622 N N . LYS A 1 84 ? -17.394 -21.782 -13.573 1.00 46.03 84 LYS A N 1
ATOM 623 C CA . LYS A 1 84 ? -18.237 -21.334 -12.455 1.00 46.03 84 LYS A CA 1
ATOM 624 C C . LYS A 1 84 ? -17.776 -22.035 -11.165 1.00 46.03 84 LYS A C 1
ATOM 626 O O . LYS A 1 84 ? -17.758 -23.259 -11.123 1.00 46.03 84 LYS A O 1
ATOM 631 N N . GLY A 1 85 ? -17.382 -21.264 -10.148 1.00 52.69 85 GLY A N 1
ATOM 632 C CA . GLY A 1 85 ? -16.957 -21.787 -8.841 1.00 52.69 85 GLY A CA 1
ATOM 633 C C . GLY A 1 85 ? -15.446 -21.913 -8.606 1.00 52.69 85 GLY A C 1
ATOM 634 O O . GLY A 1 85 ? -15.059 -22.278 -7.501 1.00 52.69 85 GLY A O 1
ATOM 635 N N . GLN A 1 86 ? -14.576 -21.588 -9.572 1.00 60.19 86 GLN A N 1
ATOM 636 C CA . GLN A 1 86 ? -13.138 -21.507 -9.281 1.00 60.19 86 GLN A CA 1
ATOM 637 C C . GLN A 1 86 ? -12.816 -20.286 -8.396 1.00 60.19 86 GLN A C 1
ATOM 639 O O . GLN A 1 86 ? -13.255 -19.176 -8.723 1.00 60.19 86 GLN A O 1
ATOM 644 N N . PRO A 1 87 ? -12.045 -20.459 -7.304 1.00 64.38 87 PRO A N 1
ATOM 645 C CA . PRO A 1 87 ? -11.663 -19.356 -6.432 1.00 64.38 87 PRO A CA 1
ATOM 646 C C . PRO A 1 87 ? -10.773 -18.358 -7.181 1.00 64.38 87 PRO A C 1
ATOM 648 O O . PRO A 1 87 ? -9.921 -18.743 -7.984 1.00 64.38 87 PRO A O 1
ATOM 651 N N . SER A 1 88 ? -10.975 -17.062 -6.929 1.00 74.25 88 SER A N 1
ATOM 652 C CA . SER A 1 88 ? -10.087 -16.029 -7.471 1.00 74.25 88 SER A CA 1
ATOM 653 C C . SER A 1 88 ? -8.665 -16.221 -6.922 1.00 74.25 88 SER A C 1
ATOM 655 O O . SER A 1 88 ? -8.541 -16.418 -5.708 1.00 74.25 88 SER A O 1
ATOM 657 N N . PRO A 1 89 ? -7.622 -16.117 -7.771 1.00 83.44 89 PRO A N 1
ATOM 658 C CA . PRO A 1 89 ? -6.224 -16.228 -7.363 1.00 83.44 89 PRO A CA 1
ATOM 659 C C . PRO A 1 89 ? -5.908 -15.369 -6.138 1.00 83.44 89 PRO A C 1
ATOM 661 O O . PRO A 1 89 ? -6.338 -14.217 -6.074 1.00 83.44 89 PRO A O 1
ATOM 664 N N . VAL A 1 90 ? -5.164 -15.921 -5.181 1.00 84.19 90 VAL A N 1
ATOM 665 C CA . VAL A 1 90 ? -4.799 -15.236 -3.932 1.00 84.19 90 VAL A CA 1
ATOM 666 C C . VAL A 1 90 ? -3.333 -14.842 -3.977 1.00 84.19 90 VAL A C 1
ATOM 668 O O . VAL A 1 90 ? -2.485 -15.578 -4.484 1.00 84.19 90 VAL A O 1
ATOM 671 N N . GLY A 1 91 ? -3.033 -13.682 -3.413 1.00 88.88 91 GLY A N 1
ATOM 672 C CA . GLY A 1 91 ? -1.677 -13.180 -3.330 1.00 88.88 91 GLY A CA 1
ATOM 673 C C . GLY A 1 91 ? -1.480 -12.178 -2.216 1.00 88.88 91 GLY A C 1
ATOM 674 O O . GLY A 1 91 ? -2.321 -12.036 -1.324 1.00 88.88 91 GLY A O 1
ATOM 675 N N . LEU A 1 92 ? -0.338 -11.504 -2.270 1.00 92.81 92 LEU A N 1
ATOM 676 C CA . LEU A 1 92 ? 0.106 -10.551 -1.263 1.00 92.81 92 LEU A CA 1
ATOM 677 C C . LEU A 1 92 ? 0.480 -9.228 -1.925 1.00 92.81 92 LEU A C 1
ATOM 679 O O . LEU A 1 92 ? 1.223 -9.216 -2.903 1.00 92.81 92 LEU A O 1
ATOM 683 N N . ILE A 1 93 ? -0.002 -8.116 -1.381 1.00 94.50 93 ILE A N 1
ATOM 684 C CA . ILE A 1 93 ? 0.433 -6.787 -1.806 1.00 94.50 93 ILE A CA 1
ATOM 685 C C . ILE A 1 93 ? 1.032 -6.049 -0.625 1.00 94.50 93 ILE A C 1
ATOM 687 O O . ILE A 1 93 ? 0.411 -5.969 0.436 1.00 94.50 93 ILE A O 1
ATOM 691 N N . ALA A 1 94 ? 2.227 -5.515 -0.846 1.00 95.62 94 ALA A N 1
ATOM 692 C CA . ALA A 1 94 ? 2.900 -4.561 0.009 1.00 95.62 94 ALA A CA 1
ATOM 693 C C . ALA A 1 94 ? 2.936 -3.203 -0.706 1.00 95.62 94 ALA A C 1
ATOM 695 O O . ALA A 1 94 ? 3.323 -3.123 -1.868 1.00 95.62 94 ALA A O 1
ATOM 696 N N . MET A 1 95 ? 2.531 -2.134 -0.034 1.00 97.06 95 MET A N 1
ATOM 697 C CA . MET A 1 95 ? 2.659 -0.761 -0.516 1.00 97.06 95 MET A CA 1
ATOM 698 C C . MET A 1 95 ? 3.373 0.050 0.551 1.00 97.06 95 MET A C 1
ATOM 700 O O . MET A 1 95 ? 3.046 -0.057 1.735 1.00 97.06 95 MET A O 1
ATOM 704 N N . ASN A 1 96 ? 4.356 0.845 0.143 1.00 96.56 96 ASN A N 1
ATOM 705 C CA . ASN A 1 96 ? 5.168 1.612 1.072 1.00 96.56 96 ASN A CA 1
ATOM 706 C C . ASN A 1 96 ? 5.568 2.965 0.473 1.00 96.56 96 ASN A C 1
ATOM 708 O O . ASN A 1 96 ? 5.806 3.069 -0.729 1.00 96.56 96 ASN A O 1
ATOM 712 N N . SER A 1 97 ? 5.662 3.993 1.315 1.00 94.25 97 SER A N 1
ATOM 713 C CA . SER A 1 97 ? 6.170 5.310 0.923 1.00 94.25 97 SER A CA 1
ATOM 714 C C . SER A 1 97 ? 7.683 5.450 1.067 1.00 94.25 97 SER A C 1
ATOM 716 O O . SER A 1 97 ? 8.222 6.500 0.732 1.00 94.25 97 SER A O 1
ATOM 718 N N . ASP A 1 98 ? 8.373 4.431 1.579 1.00 93.38 98 ASP A N 1
ATOM 719 C CA . ASP A 1 98 ? 9.824 4.304 1.520 1.00 93.38 98 ASP A CA 1
ATOM 720 C C . ASP A 1 98 ? 10.225 3.314 0.417 1.00 93.38 98 ASP A C 1
ATOM 722 O O . ASP A 1 98 ? 9.819 2.147 0.406 1.00 93.38 98 ASP A O 1
ATOM 726 N N . LEU A 1 99 ? 11.048 3.784 -0.524 1.00 93.31 99 LEU A N 1
ATOM 727 C CA . LEU A 1 99 ? 11.518 2.963 -1.639 1.00 93.31 99 LEU A CA 1
ATOM 728 C C . LEU A 1 99 ? 12.427 1.828 -1.154 1.00 93.31 99 LEU A C 1
ATOM 730 O O . LEU A 1 99 ? 12.362 0.724 -1.690 1.00 93.31 99 LEU A O 1
ATOM 734 N N . GLY A 1 100 ? 13.278 2.090 -0.155 1.00 93.00 100 GLY A N 1
ATOM 735 C CA . GLY A 1 100 ? 14.192 1.082 0.384 1.00 93.00 100 GLY A CA 1
ATOM 736 C C . GLY A 1 100 ? 13.428 -0.121 0.928 1.00 93.00 100 GLY A C 1
ATOM 737 O O . GLY A 1 100 ? 13.713 -1.260 0.559 1.00 93.00 100 GLY A O 1
ATOM 738 N N . ARG A 1 101 ? 12.391 0.135 1.727 1.00 93.56 101 ARG A N 1
ATOM 739 C CA . ARG A 1 101 ? 11.532 -0.895 2.297 1.00 93.56 101 ARG A CA 1
ATOM 740 C C . ARG A 1 101 ? 10.688 -1.600 1.244 1.00 93.56 101 ARG A C 1
ATOM 742 O O . ARG A 1 101 ? 10.608 -2.825 1.289 1.00 93.56 101 ARG A O 1
ATOM 749 N N . ALA A 1 102 ? 10.117 -0.877 0.276 1.00 95.69 102 ALA A N 1
ATOM 750 C CA . ALA A 1 102 ? 9.387 -1.500 -0.832 1.00 95.69 102 ALA A CA 1
ATOM 751 C C . ALA A 1 102 ? 10.268 -2.516 -1.589 1.00 95.69 102 ALA A C 1
ATOM 753 O O . ALA A 1 102 ? 9.848 -3.650 -1.830 1.00 95.69 102 ALA A O 1
ATOM 754 N N . LEU A 1 103 ? 11.515 -2.150 -1.904 1.00 95.81 103 LEU A N 1
ATOM 755 C CA . LEU A 1 103 ? 12.461 -3.038 -2.587 1.00 95.81 103 LEU A CA 1
ATOM 756 C C . LEU A 1 103 ? 12.947 -4.187 -1.695 1.00 95.81 103 LEU A C 1
ATOM 758 O O . LEU A 1 103 ? 13.078 -5.310 -2.181 1.00 95.81 103 LEU A O 1
ATOM 762 N N . ALA A 1 104 ? 13.167 -3.941 -0.401 1.00 94.44 104 ALA A N 1
ATOM 763 C CA . ALA A 1 104 ? 13.533 -4.987 0.553 1.00 94.44 104 ALA A CA 1
ATOM 764 C C . ALA A 1 104 ? 12.444 -6.068 0.636 1.00 94.44 104 ALA A C 1
ATOM 766 O O . ALA A 1 104 ? 12.741 -7.248 0.467 1.00 94.44 104 ALA A O 1
ATOM 767 N N . VAL A 1 105 ? 11.175 -5.665 0.784 1.00 95.12 105 VAL A N 1
ATOM 768 C CA . VAL A 1 105 ? 10.033 -6.594 0.791 1.00 95.12 105 VAL A CA 1
ATOM 769 C C . VAL A 1 105 ? 9.917 -7.339 -0.543 1.00 95.12 105 VAL A C 1
ATOM 771 O O . VAL A 1 105 ? 9.659 -8.540 -0.554 1.00 95.12 105 VAL A O 1
ATOM 774 N N . ALA A 1 106 ? 10.160 -6.672 -1.676 1.00 95.56 106 ALA A N 1
ATOM 775 C CA . ALA A 1 106 ? 10.178 -7.333 -2.982 1.00 95.56 106 ALA A CA 1
ATOM 776 C C . ALA A 1 106 ? 11.239 -8.452 -3.039 1.00 95.56 106 ALA A C 1
ATOM 778 O O . ALA A 1 106 ? 10.947 -9.576 -3.448 1.00 95.56 106 ALA A O 1
ATOM 779 N N . GLY A 1 107 ? 12.457 -8.164 -2.568 1.00 94.75 107 GLY A N 1
ATOM 780 C CA . GLY A 1 107 ? 13.548 -9.137 -2.490 1.00 94.75 107 GLY A CA 1
ATOM 781 C C . GLY A 1 107 ? 13.258 -10.302 -1.538 1.00 94.75 107 GLY A C 1
ATOM 782 O O . GLY A 1 107 ? 13.531 -11.456 -1.885 1.00 94.75 107 GLY A O 1
ATOM 783 N N . GLU A 1 108 ? 12.663 -10.019 -0.373 1.00 93.94 108 GLU A N 1
ATOM 784 C CA . GLU A 1 108 ? 12.202 -11.027 0.593 1.00 93.94 108 GLU A CA 1
ATOM 785 C C . GLU A 1 108 ? 11.182 -11.979 -0.057 1.00 93.94 108 GLU A C 1
ATOM 787 O O . GLU A 1 108 ? 11.352 -13.196 0.007 1.00 93.94 108 GLU A O 1
ATOM 792 N N . LEU A 1 109 ? 10.176 -11.446 -0.763 1.00 92.75 109 LEU A N 1
ATOM 793 C CA . LEU A 1 109 ? 9.131 -12.244 -1.418 1.00 92.75 109 LEU A CA 1
ATOM 794 C C . LEU A 1 109 ? 9.660 -13.110 -2.565 1.00 92.75 109 LEU A C 1
ATOM 796 O O . LEU A 1 109 ? 9.268 -14.265 -2.700 1.00 92.75 109 LEU A O 1
ATOM 800 N N . VAL A 1 110 ? 10.574 -12.592 -3.386 1.00 90.94 110 VAL A N 1
ATOM 801 C CA . VAL A 1 110 ? 11.176 -13.370 -4.486 1.00 90.94 110 VAL A CA 1
ATOM 802 C C . VAL A 1 110 ? 12.044 -14.520 -3.960 1.00 90.94 110 VAL A C 1
ATOM 804 O O . VAL A 1 110 ? 12.144 -15.589 -4.587 1.00 90.94 110 VAL A O 1
ATOM 807 N N . SER A 1 111 ? 12.661 -14.314 -2.797 1.00 90.50 111 SER A N 1
ATOM 808 C CA . SER A 1 111 ? 13.542 -15.287 -2.151 1.00 90.50 111 SER A CA 1
ATOM 809 C C . SER A 1 111 ? 12.786 -16.301 -1.288 1.00 90.50 111 SER A C 1
ATOM 811 O O . SER A 1 111 ? 13.294 -17.404 -1.097 1.00 90.50 111 SER A O 1
ATOM 813 N N . ASP A 1 112 ? 11.584 -15.973 -0.803 1.00 89.25 112 ASP A N 1
ATOM 814 C CA . ASP A 1 112 ? 10.770 -16.851 0.042 1.00 89.25 112 ASP A CA 1
ATOM 815 C C . ASP A 1 112 ? 10.102 -17.981 -0.774 1.00 89.25 112 ASP A C 1
ATOM 817 O O . ASP A 1 112 ? 9.210 -17.729 -1.595 1.00 89.25 112 ASP A O 1
ATOM 821 N N . PRO A 1 113 ? 10.446 -19.261 -0.525 1.00 86.88 113 PRO A N 1
ATOM 822 C CA . PRO A 1 113 ? 9.794 -20.391 -1.181 1.00 86.88 113 PRO A CA 1
ATOM 823 C C . PRO A 1 113 ? 8.279 -20.445 -0.947 1.00 86.88 113 PRO A C 1
ATOM 825 O O . PRO A 1 113 ? 7.546 -20.922 -1.811 1.00 86.88 113 PRO A O 1
ATOM 828 N N . LYS A 1 114 ? 7.782 -19.952 0.197 1.00 85.44 114 LYS A N 1
ATOM 829 C CA . LYS A 1 114 ? 6.342 -19.927 0.499 1.00 85.44 114 LYS A CA 1
ATOM 830 C C . LYS A 1 114 ? 5.613 -18.867 -0.317 1.00 85.44 114 LYS A C 1
ATOM 832 O O . LYS A 1 114 ? 4.486 -19.116 -0.742 1.00 85.44 114 LYS A O 1
ATOM 837 N N . ALA A 1 115 ? 6.240 -17.721 -0.571 1.00 82.19 115 ALA A N 1
ATOM 838 C CA . ALA A 1 115 ? 5.672 -16.676 -1.418 1.00 82.19 115 ALA A CA 1
ATOM 839 C C . ALA A 1 115 ? 5.522 -17.140 -2.876 1.00 82.19 115 ALA A C 1
ATOM 841 O O . ALA A 1 115 ? 4.559 -16.763 -3.539 1.00 82.19 115 ALA A O 1
ATOM 842 N N . ARG A 1 116 ? 6.389 -18.043 -3.353 1.00 75.75 116 ARG A N 1
ATOM 843 C CA . ARG A 1 116 ? 6.269 -18.662 -4.689 1.00 75.75 116 ARG A CA 1
ATOM 844 C C . ARG A 1 116 ? 5.041 -19.563 -4.854 1.00 75.75 116 ARG A C 1
ATOM 846 O O . ARG A 1 116 ? 4.646 -19.832 -5.984 1.00 75.75 116 ARG A O 1
ATOM 853 N N . ASN A 1 117 ? 4.423 -19.999 -3.754 1.00 82.19 117 ASN A N 1
ATOM 854 C CA . ASN A 1 117 ? 3.150 -20.727 -3.789 1.00 82.19 117 ASN A CA 1
ATOM 855 C C . ASN A 1 117 ? 1.937 -19.795 -3.948 1.00 82.19 117 ASN A C 1
ATOM 857 O O . ASN A 1 117 ? 0.821 -20.277 -4.143 1.00 82.19 117 ASN A O 1
ATOM 861 N N . LEU A 1 118 ? 2.121 -18.474 -3.837 1.00 85.69 118 LEU A N 1
ATOM 862 C CA . LEU A 1 118 ? 1.065 -17.506 -4.120 1.00 85.69 118 LEU A CA 1
ATOM 863 C C . LEU A 1 118 ? 0.847 -17.393 -5.630 1.00 85.69 118 LEU A C 1
ATOM 865 O O . LEU A 1 118 ? 1.778 -17.520 -6.423 1.00 85.69 118 LEU A O 1
ATOM 869 N N . ASN A 1 119 ? -0.384 -17.082 -6.038 1.00 88.81 119 ASN A N 1
ATOM 870 C CA . ASN A 1 119 ? -0.660 -16.817 -7.448 1.00 88.81 119 ASN A CA 1
ATOM 871 C C . ASN A 1 119 ? -0.116 -15.465 -7.899 1.00 88.81 119 ASN A C 1
ATOM 873 O O . ASN A 1 119 ? 0.098 -15.253 -9.090 1.00 88.81 119 ASN A O 1
ATOM 877 N N . PHE A 1 120 ? 0.043 -14.525 -6.972 1.00 91.50 120 PHE A N 1
ATOM 878 C CA . PHE A 1 120 ? 0.596 -13.225 -7.287 1.00 91.50 120 PHE A CA 1
ATOM 879 C C . PHE A 1 120 ? 1.227 -12.579 -6.049 1.00 91.50 120 PHE A C 1
ATOM 881 O O . PHE A 1 120 ? 0.803 -12.828 -4.917 1.00 91.50 120 PHE A O 1
ATOM 888 N N . PHE A 1 121 ? 2.211 -11.712 -6.260 1.00 94.25 121 PHE A N 1
ATOM 889 C CA . PHE A 1 121 ? 2.600 -10.737 -5.250 1.00 94.25 121 PHE A CA 1
ATOM 890 C C . PHE A 1 121 ? 3.102 -9.442 -5.885 1.00 94.25 121 PHE A C 1
ATOM 892 O O . PHE A 1 121 ? 3.616 -9.440 -7.000 1.00 94.25 121 PHE A O 1
ATOM 899 N N . CYS A 1 122 ? 2.939 -8.328 -5.182 1.00 94.19 122 CYS A N 1
ATOM 900 C CA . CYS A 1 122 ? 3.371 -7.010 -5.636 1.00 94.19 122 CYS A CA 1
ATOM 901 C C . CYS A 1 122 ? 3.922 -6.226 -4.446 1.00 94.19 122 CYS A C 1
ATOM 903 O O . CYS A 1 122 ? 3.261 -6.149 -3.414 1.00 94.19 122 CYS A O 1
ATOM 905 N N . SER A 1 123 ? 5.116 -5.652 -4.589 1.00 96.62 123 SER A N 1
ATOM 906 C CA . SER A 1 123 ? 5.642 -4.668 -3.646 1.00 96.62 123 SER A CA 1
ATOM 907 C C . SER A 1 123 ? 5.798 -3.342 -4.375 1.00 96.62 123 SER A C 1
ATOM 909 O O . SER A 1 123 ? 6.562 -3.257 -5.336 1.00 96.62 123 SER A O 1
ATOM 911 N N . ALA A 1 124 ? 5.035 -2.336 -3.961 1.00 97.19 124 ALA A N 1
ATOM 912 C CA . ALA A 1 124 ? 4.928 -1.063 -4.653 1.00 97.19 124 ALA A CA 1
ATOM 913 C C . ALA A 1 124 ? 5.445 0.099 -3.804 1.00 97.19 124 ALA A C 1
ATOM 915 O O . ALA A 1 124 ? 5.220 0.167 -2.593 1.00 97.19 124 ALA A O 1
ATOM 916 N N . TYR A 1 125 ? 6.098 1.040 -4.478 1.00 96.50 125 TYR A N 1
ATOM 917 C CA . TYR A 1 125 ? 6.531 2.312 -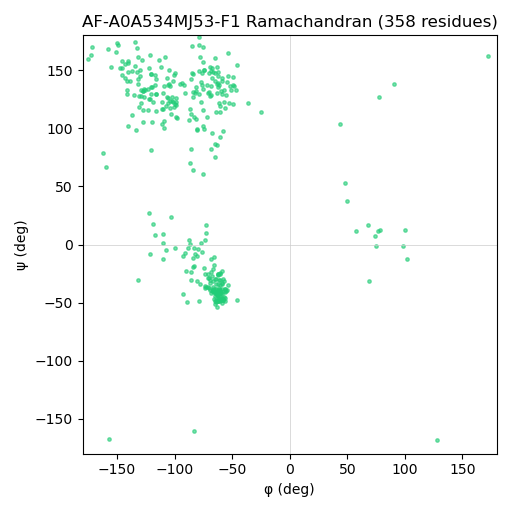3.922 1.00 96.50 125 TYR A CA 1
ATOM 918 C C . TYR A 1 125 ? 5.535 3.413 -4.298 1.00 96.50 125 TYR A C 1
ATOM 920 O O . TYR A 1 125 ? 5.319 3.679 -5.480 1.00 96.50 125 TYR A O 1
ATOM 928 N N . LEU A 1 126 ? 4.948 4.053 -3.288 1.00 95.00 126 LEU A N 1
ATOM 929 C CA . LEU A 1 126 ? 3.967 5.129 -3.416 1.00 95.00 126 LEU A CA 1
ATOM 930 C C . LEU A 1 126 ? 4.352 6.261 -2.455 1.00 95.00 126 LEU A C 1
ATOM 932 O O . LEU A 1 126 ? 4.057 6.199 -1.263 1.00 95.00 126 LEU A O 1
ATOM 936 N N . ASP A 1 127 ? 5.016 7.296 -2.960 1.00 91.69 127 ASP A N 1
ATOM 937 C CA . ASP A 1 127 ? 5.507 8.441 -2.173 1.00 91.69 127 ASP A CA 1
ATOM 938 C C . ASP A 1 127 ? 4.404 9.177 -1.392 1.00 91.69 127 ASP A C 1
ATOM 940 O O . ASP A 1 127 ? 4.636 9.663 -0.283 1.00 91.69 127 ASP A O 1
ATOM 944 N N . TRP A 1 128 ? 3.191 9.196 -1.939 1.00 91.44 128 TRP A N 1
ATOM 945 C CA . TRP A 1 128 ? 1.997 9.794 -1.341 1.00 91.44 128 TRP A CA 1
ATOM 946 C C . TRP A 1 128 ? 1.269 8.897 -0.325 1.00 91.44 128 TRP A C 1
ATOM 948 O O . TRP A 1 128 ? 0.288 9.337 0.275 1.00 91.44 128 TRP A O 1
ATOM 958 N N . LEU A 1 129 ? 1.709 7.651 -0.109 1.00 93.06 129 LEU A N 1
ATOM 959 C CA . LEU A 1 129 ? 1.048 6.741 0.826 1.00 93.06 129 LEU A CA 1
ATOM 960 C C . LEU A 1 129 ? 1.253 7.216 2.282 1.00 93.06 129 LEU A C 1
ATOM 962 O O . LEU A 1 129 ? 2.397 7.443 2.699 1.00 93.06 129 LEU A O 1
ATOM 966 N N . PRO A 1 130 ? 0.182 7.358 3.087 1.00 89.50 130 PRO A N 1
ATOM 967 C CA . PRO A 1 130 ? 0.298 7.902 4.439 1.00 89.50 130 PRO A CA 1
ATOM 968 C C . PRO A 1 130 ? 0.962 6.923 5.420 1.00 89.50 130 PRO A C 1
ATOM 970 O O . PRO A 1 130 ? 1.761 7.342 6.258 1.00 89.50 130 PRO A O 1
ATOM 973 N N . ALA A 1 131 ? 0.688 5.623 5.288 1.00 92.62 131 ALA A N 1
ATOM 974 C CA . ALA A 1 131 ? 1.235 4.554 6.123 1.00 92.62 131 ALA A CA 1
ATOM 975 C C . ALA A 1 131 ? 1.441 3.269 5.299 1.00 92.62 131 ALA A C 1
ATOM 977 O O . ALA A 1 131 ? 0.710 3.056 4.331 1.00 92.62 131 ALA A O 1
ATOM 978 N N . PRO A 1 132 ? 2.409 2.403 5.657 1.00 94.25 132 PRO A N 1
ATOM 979 C CA . PRO A 1 132 ? 2.644 1.156 4.936 1.00 94.25 132 PRO A CA 1
ATOM 980 C C . PRO A 1 132 ? 1.421 0.230 5.000 1.00 94.25 132 PRO A C 1
ATOM 982 O O . PRO A 1 132 ? 0.720 0.159 6.010 1.00 94.25 132 PRO A O 1
ATOM 985 N N . LEU A 1 133 ? 1.185 -0.514 3.920 1.00 93.50 133 LEU A N 1
ATOM 986 C CA . LEU A 1 133 ? 0.095 -1.482 3.821 1.00 93.50 133 LEU A CA 1
ATOM 987 C C . LEU A 1 133 ? 0.621 -2.828 3.338 1.00 93.50 133 LEU A C 1
ATOM 989 O O . LEU A 1 133 ? 1.144 -2.929 2.235 1.00 93.50 133 LEU A O 1
ATOM 993 N N . LEU A 1 134 ? 0.413 -3.875 4.136 1.00 91.12 134 LEU A N 1
ATOM 994 C CA . LEU A 1 134 ? 0.675 -5.263 3.763 1.00 91.12 134 LEU A CA 1
ATOM 995 C C . LEU A 1 134 ? -0.612 -6.075 3.914 1.00 91.12 134 LEU A C 1
ATOM 997 O O . LEU A 1 134 ? -1.151 -6.197 5.017 1.00 91.12 134 LEU A O 1
ATOM 1001 N N . ARG A 1 135 ? -1.146 -6.602 2.809 1.00 89.56 135 ARG A N 1
ATOM 1002 C CA . ARG A 1 135 ? -2.432 -7.315 2.803 1.00 89.56 135 ARG A CA 1
ATOM 1003 C C . ARG A 1 135 ? -2.404 -8.514 1.870 1.00 89.56 135 ARG A C 1
ATOM 1005 O O . ARG A 1 135 ? -1.900 -8.443 0.751 1.00 89.56 135 ARG A O 1
ATOM 1012 N N . ARG A 1 136 ? -3.028 -9.607 2.311 1.00 89.69 136 ARG A N 1
ATOM 1013 C CA . ARG A 1 136 ? -3.474 -10.654 1.390 1.00 89.69 136 ARG A CA 1
ATOM 1014 C C . ARG A 1 136 ? -4.727 -10.175 0.678 1.00 89.69 136 ARG A C 1
ATOM 1016 O O . ARG A 1 136 ? -5.610 -9.604 1.310 1.00 89.69 136 ARG A O 1
ATOM 1023 N N . THR A 1 137 ? -4.803 -10.414 -0.621 1.00 88.62 137 THR A N 1
ATOM 1024 C CA . THR A 1 137 ? -5.997 -10.088 -1.401 1.00 88.62 137 THR A CA 1
ATOM 1025 C C . THR A 1 137 ? -6.162 -11.044 -2.576 1.00 88.62 137 THR A C 1
ATOM 1027 O O . THR A 1 137 ? -5.311 -11.900 -2.832 1.00 88.62 137 THR A O 1
ATOM 1030 N N . HIS A 1 138 ? -7.290 -10.919 -3.263 1.00 87.19 138 HIS A N 1
ATOM 1031 C CA . HIS A 1 138 ? -7.619 -11.684 -4.451 1.00 87.19 138 HIS A CA 1
ATOM 1032 C C . HIS A 1 138 ? -7.371 -10.860 -5.712 1.00 87.19 138 HIS A C 1
ATOM 1034 O O . HIS A 1 138 ? -7.616 -9.656 -5.749 1.00 87.19 138 HIS A O 1
ATOM 1040 N N . LEU A 1 139 ? -6.947 -11.539 -6.773 1.00 85.88 139 LEU A N 1
ATOM 1041 C CA . LEU A 1 139 ? -6.777 -10.960 -8.095 1.00 85.88 139 LEU A CA 1
ATOM 1042 C C . LEU A 1 139 ? -7.978 -11.328 -8.977 1.00 85.88 139 LEU A C 1
ATOM 1044 O O . LEU A 1 139 ? -8.252 -12.500 -9.244 1.00 85.88 139 LEU A O 1
ATOM 1048 N N . PHE A 1 140 ? -8.722 -10.324 -9.434 1.00 85.19 140 PHE A N 1
ATOM 1049 C CA . PHE A 1 140 ? -9.938 -10.509 -10.222 1.00 85.19 140 PHE A CA 1
ATOM 1050 C C . PHE A 1 140 ? -9.672 -10.245 -11.693 1.00 85.19 140 PHE A C 1
ATOM 1052 O O . PHE A 1 140 ? -9.263 -9.149 -12.064 1.00 85.19 140 PHE A O 1
ATOM 1059 N N . GLN A 1 141 ? -9.957 -11.226 -12.549 1.00 84.94 141 GLN A N 1
ATOM 1060 C CA . GLN A 1 141 ? -10.002 -10.987 -13.987 1.00 84.94 141 GLN A CA 1
ATOM 1061 C C . GLN A 1 141 ? -11.249 -10.171 -14.310 1.00 84.94 141 GLN A C 1
ATOM 1063 O O . GLN A 1 141 ? -12.367 -10.681 -14.207 1.00 84.94 141 GLN A O 1
ATOM 1068 N N . MET A 1 142 ? -11.048 -8.912 -14.680 1.00 81.75 142 MET A N 1
ATOM 1069 C CA . MET A 1 142 ? -12.132 -7.987 -14.993 1.00 81.75 142 MET A CA 1
ATOM 1070 C C . MET A 1 142 ? -12.427 -8.005 -16.495 1.00 81.75 142 MET A C 1
ATOM 1072 O O . MET A 1 142 ? -13.578 -8.112 -16.906 1.00 81.75 142 MET A O 1
ATOM 1076 N N . TRP A 1 143 ? -11.385 -8.026 -17.324 1.00 83.88 143 TRP A N 1
ATOM 1077 C CA . TRP A 1 143 ? -11.489 -8.242 -18.768 1.00 83.88 143 TRP A CA 1
ATOM 1078 C C . TRP A 1 143 ? -10.435 -9.257 -19.223 1.00 83.88 143 TRP A C 1
ATOM 1080 O O . TRP A 1 143 ? -9.596 -9.698 -18.436 1.00 83.88 143 TRP A O 1
ATOM 1090 N N . ASP A 1 144 ? -10.462 -9.652 -20.496 1.00 83.62 144 ASP A N 1
ATOM 1091 C CA . ASP A 1 144 ? -9.437 -10.544 -21.044 1.00 83.62 144 ASP A CA 1
ATOM 1092 C C . ASP A 1 144 ? -8.024 -9.956 -20.847 1.00 83.62 144 ASP A C 1
ATOM 1094 O O . ASP A 1 144 ? -7.699 -8.872 -21.336 1.00 83.62 144 ASP A O 1
ATOM 1098 N N . GLY A 1 145 ? -7.197 -10.672 -20.078 1.00 83.75 145 GLY A N 1
ATOM 1099 C CA . GLY A 1 145 ? -5.872 -10.240 -19.624 1.00 83.75 145 GLY A CA 1
ATOM 1100 C C . GLY A 1 145 ? -5.801 -8.940 -18.817 1.00 83.75 145 GLY A C 1
ATOM 1101 O O . GLY A 1 145 ? -4.694 -8.459 -18.609 1.00 83.75 145 GLY A O 1
ATOM 1102 N N . PHE A 1 146 ? -6.925 -8.383 -18.354 1.00 88.62 146 PHE A N 1
ATOM 1103 C CA . PHE A 1 146 ? -6.944 -7.213 -17.473 1.00 88.62 146 PHE A CA 1
ATOM 1104 C C . PHE A 1 146 ? -7.426 -7.616 -16.082 1.00 88.62 146 PHE A C 1
ATOM 1106 O O . PHE A 1 146 ? -8.576 -8.040 -15.908 1.00 88.62 146 PHE A O 1
ATOM 1113 N N . TRP A 1 147 ? -6.551 -7.468 -15.095 1.00 91.12 147 TRP A N 1
ATOM 1114 C CA . TRP A 1 147 ? -6.772 -7.949 -13.737 1.00 91.12 147 TRP A CA 1
ATOM 1115 C C . TRP A 1 147 ? -6.724 -6.808 -12.733 1.00 91.12 147 TRP A C 1
ATOM 1117 O O . TRP A 1 147 ? -5.978 -5.854 -12.922 1.00 91.12 147 TRP A O 1
ATOM 1127 N N . ILE A 1 148 ? -7.521 -6.907 -11.670 1.00 91.69 148 ILE A N 1
ATOM 1128 C CA . ILE A 1 148 ? -7.546 -5.923 -10.587 1.00 91.69 148 ILE A CA 1
ATOM 1129 C C . ILE A 1 148 ? -7.448 -6.639 -9.245 1.00 91.69 148 ILE A C 1
ATOM 1131 O O . ILE A 1 148 ? -8.224 -7.556 -8.973 1.00 91.69 148 ILE A O 1
ATOM 1135 N N . ALA A 1 149 ? -6.505 -6.207 -8.412 1.00 92.00 149 ALA A N 1
ATOM 1136 C CA . ALA A 1 149 ? -6.392 -6.587 -7.013 1.00 92.00 149 ALA A CA 1
ATOM 1137 C C . ALA A 1 149 ? -6.755 -5.384 -6.121 1.00 92.00 149 ALA A C 1
ATOM 1139 O O . ALA A 1 149 ? -5.991 -4.420 -6.037 1.00 92.00 149 ALA A O 1
ATOM 1140 N N . PRO A 1 150 ? -7.933 -5.405 -5.484 1.00 92.38 150 PRO A N 1
ATOM 1141 C CA . PRO A 1 150 ? -8.349 -4.395 -4.513 1.00 92.38 150 PRO A CA 1
ATOM 1142 C C . PRO A 1 150 ? -7.679 -4.590 -3.145 1.00 92.38 150 PRO A C 1
ATOM 1144 O O . PRO A 1 150 ? -7.584 -5.708 -2.638 1.00 92.38 150 PRO A O 1
ATOM 1147 N N . ILE A 1 151 ? -7.271 -3.498 -2.507 1.00 92.25 151 ILE A N 1
ATOM 1148 C CA . ILE A 1 151 ? -6.665 -3.479 -1.173 1.00 92.25 151 ILE A CA 1
ATOM 1149 C C . ILE A 1 151 ? -7.378 -2.428 -0.340 1.00 92.25 151 ILE A C 1
ATOM 1151 O O . ILE A 1 151 ? -7.353 -1.242 -0.661 1.00 92.25 151 ILE A O 1
ATOM 1155 N N . VAL A 1 152 ? -7.999 -2.865 0.746 1.00 90.25 152 VAL A N 1
ATOM 1156 C CA . VAL A 1 152 ? -8.677 -1.968 1.676 1.00 90.25 152 VAL A CA 1
ATOM 1157 C C . VAL A 1 152 ? -7.697 -1.545 2.766 1.00 90.25 152 VAL A C 1
ATOM 1159 O O . VAL A 1 152 ? -7.049 -2.397 3.379 1.00 90.25 152 VAL A O 1
ATOM 1162 N N . GLU A 1 153 ? -7.603 -0.240 3.019 1.00 90.56 153 GLU A N 1
ATOM 1163 C CA . GLU A 1 153 ? -6.782 0.316 4.102 1.00 90.56 153 GLU A CA 1
ATOM 1164 C C . GLU A 1 153 ? -7.223 -0.231 5.467 1.00 90.56 153 GLU A C 1
ATOM 1166 O O . GLU A 1 153 ? -6.424 -0.800 6.220 1.00 90.56 153 GLU A O 1
ATOM 1171 N N . SER A 1 154 ? -8.531 -0.141 5.725 1.00 91.12 154 SER A N 1
ATOM 1172 C CA . SER A 1 154 ? -9.186 -0.614 6.940 1.00 91.12 154 SER A CA 1
ATOM 1173 C C . SER A 1 154 ? -10.544 -1.237 6.639 1.00 91.12 154 SER A C 1
ATOM 1175 O O . SER A 1 154 ? -11.356 -0.650 5.933 1.00 91.12 154 SER A O 1
ATOM 1177 N N . GLY A 1 155 ? -10.829 -2.410 7.208 1.00 89.88 155 GLY A N 1
ATOM 1178 C CA . GLY A 1 155 ? -12.154 -3.032 7.093 1.00 89.88 155 GLY A CA 1
ATOM 1179 C C . GLY A 1 155 ? -13.259 -2.273 7.840 1.00 89.88 155 GLY A C 1
ATOM 1180 O O . GLY A 1 155 ? -14.435 -2.553 7.627 1.00 89.88 155 GLY A O 1
ATOM 1181 N N . ALA A 1 156 ? -12.893 -1.319 8.697 1.00 93.50 156 ALA A N 1
ATOM 1182 C CA . ALA A 1 156 ? -13.809 -0.507 9.480 1.00 93.50 156 ALA A CA 1
ATOM 1183 C C . ALA A 1 156 ? -13.460 0.977 9.340 1.00 93.50 156 ALA A C 1
ATOM 1185 O O . ALA A 1 156 ? -12.289 1.346 9.259 1.00 93.50 156 ALA A O 1
ATOM 1186 N N . VAL A 1 157 ? -14.478 1.828 9.342 1.00 94.75 157 VAL A N 1
ATOM 1187 C CA . VAL A 1 157 ? -14.352 3.280 9.202 1.00 94.75 157 VAL A CA 1
ATOM 1188 C C . VAL A 1 157 ? -15.181 3.986 10.265 1.00 94.75 157 VAL A C 1
ATOM 1190 O O . VAL A 1 157 ? -16.230 3.500 10.693 1.00 94.75 157 VAL A O 1
ATOM 1193 N N . LYS A 1 158 ? -14.710 5.153 10.703 1.00 95.00 158 LYS A N 1
ATOM 1194 C CA . LYS A 1 158 ? -15.469 6.017 11.611 1.00 95.00 158 LYS A CA 1
ATOM 1195 C C . LYS A 1 158 ? -16.614 6.708 10.850 1.00 95.00 158 LYS A C 1
ATOM 1197 O O . LYS A 1 158 ? -16.450 6.979 9.655 1.00 95.00 158 LYS A O 1
ATOM 1202 N N . PRO A 1 159 ? -17.742 7.029 11.509 1.00 93.31 159 PRO A N 1
ATOM 1203 C CA . PRO A 1 159 ? -18.799 7.846 10.913 1.00 93.31 159 PRO A CA 1
ATOM 1204 C C . PRO A 1 159 ? -18.249 9.151 10.324 1.00 93.31 159 PRO A C 1
ATOM 1206 O O . PRO A 1 159 ? -17.448 9.827 10.966 1.00 93.31 159 PRO A O 1
ATOM 1209 N N . GLY A 1 160 ? -18.652 9.496 9.097 1.00 90.50 160 GLY A N 1
ATOM 1210 C CA . GLY A 1 160 ? -18.169 10.694 8.395 1.00 90.50 160 GLY A CA 1
ATOM 1211 C C . GLY A 1 160 ? -16.738 10.600 7.843 1.00 90.50 160 GLY A C 1
ATOM 1212 O O . GLY A 1 160 ? -16.272 11.542 7.208 1.00 90.50 160 GLY A O 1
ATOM 1213 N N . GLY A 1 161 ? -16.043 9.478 8.060 1.00 92.19 161 GLY A N 1
ATOM 1214 C CA . GLY A 1 161 ? -14.729 9.199 7.487 1.00 92.19 161 GLY A CA 1
ATOM 1215 C C . GLY A 1 161 ? -14.788 8.633 6.065 1.00 92.19 161 GLY A C 1
ATOM 1216 O O . GLY A 1 161 ? -15.797 8.726 5.362 1.00 92.19 161 GLY A O 1
ATOM 1217 N N . TRP A 1 162 ? -13.688 8.001 5.654 1.00 92.44 162 TRP A N 1
ATOM 1218 C CA . TRP A 1 162 ? -13.519 7.441 4.314 1.00 92.44 162 TRP A CA 1
ATOM 1219 C C . TRP A 1 162 ? -12.987 6.015 4.381 1.00 92.44 162 TRP A C 1
ATOM 1221 O O . TRP A 1 162 ? -12.070 5.719 5.144 1.00 92.44 162 TRP A O 1
ATOM 1231 N N . LEU A 1 163 ? -13.534 5.142 3.541 1.00 92.75 163 LEU A N 1
ATOM 1232 C CA . LEU A 1 163 ? -12.922 3.863 3.212 1.00 92.75 163 LEU A CA 1
ATOM 1233 C C . LEU A 1 163 ? -11.975 4.078 2.033 1.00 92.75 163 LEU A C 1
ATOM 1235 O O . LEU A 1 163 ? -12.435 4.256 0.902 1.00 92.75 163 LEU A O 1
ATOM 1239 N N . ASN A 1 164 ? -10.670 4.045 2.291 1.00 94.25 164 ASN A N 1
ATOM 1240 C CA . ASN A 1 164 ? -9.656 4.125 1.245 1.00 94.25 164 ASN A CA 1
ATOM 1241 C C . ASN A 1 164 ? -9.402 2.741 0.638 1.00 94.25 164 ASN A C 1
ATOM 1243 O O . ASN A 1 164 ? -9.127 1.759 1.337 1.00 94.25 164 ASN A O 1
ATOM 1247 N N . LEU A 1 165 ? -9.510 2.680 -0.686 1.00 93.56 165 LEU A N 1
ATOM 1248 C CA . LEU A 1 165 ? -9.321 1.492 -1.499 1.00 93.56 165 LEU A CA 1
ATOM 1249 C C . LEU A 1 165 ? -8.228 1.759 -2.528 1.00 93.56 165 LEU A C 1
ATOM 1251 O O . LEU A 1 165 ? -8.330 2.680 -3.337 1.00 93.56 165 LEU A O 1
ATOM 1255 N N . TYR A 1 166 ? -7.223 0.896 -2.541 1.00 95.19 166 TYR A N 1
ATOM 1256 C CA . TYR A 1 166 ? -6.159 0.896 -3.532 1.00 95.19 166 TYR A CA 1
ATOM 1257 C C . TYR A 1 166 ? -6.440 -0.215 -4.541 1.00 95.19 166 TYR A C 1
ATOM 1259 O O . TYR A 1 166 ? -6.685 -1.364 -4.176 1.00 95.19 166 TYR A O 1
ATOM 1267 N N . LEU A 1 167 ? -6.444 0.131 -5.821 1.00 95.19 167 LEU A N 1
ATOM 1268 C CA . LEU A 1 167 ? -6.740 -0.761 -6.930 1.00 95.19 167 LEU A CA 1
ATOM 1269 C C . LEU A 1 167 ? -5.460 -0.988 -7.722 1.00 95.19 167 LEU A C 1
ATOM 1271 O O . LEU A 1 167 ? -5.045 -0.122 -8.492 1.00 95.19 167 LEU A O 1
ATOM 1275 N N . VAL A 1 168 ? -4.850 -2.159 -7.548 1.00 95.69 168 VAL A N 1
ATOM 1276 C CA . VAL A 1 168 ? -3.721 -2.578 -8.382 1.00 95.69 168 VAL A CA 1
ATOM 1277 C C . VAL A 1 168 ? -4.277 -3.175 -9.662 1.00 95.69 168 VAL A C 1
ATOM 1279 O O . VAL A 1 168 ? -4.884 -4.244 -9.635 1.00 95.69 168 VAL A O 1
ATOM 1282 N N . ALA A 1 169 ? -4.100 -2.478 -10.778 1.00 94.94 169 ALA A N 1
ATOM 1283 C CA . ALA A 1 169 ? -4.549 -2.920 -12.090 1.00 94.94 169 ALA A CA 1
ATOM 1284 C C . ALA A 1 169 ? -3.366 -3.435 -12.910 1.00 94.94 169 ALA A C 1
ATOM 1286 O O . ALA A 1 169 ? -2.314 -2.801 -12.942 1.00 94.94 169 ALA A O 1
ATOM 1287 N N . LEU A 1 170 ? -3.548 -4.566 -13.592 1.00 95.25 170 LEU A N 1
ATOM 1288 C CA . LEU A 1 170 ? -2.541 -5.185 -14.448 1.00 95.25 170 LEU A CA 1
ATOM 1289 C C . LEU A 1 170 ? -3.115 -5.430 -15.841 1.00 95.25 170 LEU A C 1
ATOM 1291 O O . LEU A 1 170 ? -4.137 -6.106 -15.987 1.00 95.25 170 LEU A O 1
ATOM 1295 N N . ASN A 1 171 ? -2.421 -4.939 -16.864 1.00 93.38 171 ASN A N 1
ATOM 1296 C CA . ASN A 1 171 ? -2.629 -5.334 -18.249 1.00 93.38 171 ASN A CA 1
ATOM 1297 C C . ASN A 1 171 ? -1.569 -6.370 -18.625 1.00 93.38 171 ASN A C 1
ATOM 1299 O O . ASN A 1 171 ? -0.401 -6.033 -18.768 1.00 93.38 171 ASN A O 1
ATOM 1303 N N . LEU A 1 172 ? -1.980 -7.623 -18.802 1.00 92.44 172 LEU A N 1
ATOM 1304 C CA . LEU A 1 172 ? -1.108 -8.749 -19.155 1.00 92.44 172 LEU A CA 1
ATOM 1305 C C . LEU A 1 172 ? -1.240 -9.135 -20.637 1.00 92.44 172 LEU A C 1
ATOM 1307 O O . LEU A 1 172 ? -1.017 -10.288 -21.004 1.00 92.44 172 LEU A O 1
ATOM 1311 N N . LYS A 1 173 ? -1.678 -8.195 -21.481 1.00 91.31 173 LYS A N 1
ATOM 1312 C CA . LYS A 1 173 ? -1.751 -8.355 -22.937 1.00 91.31 173 LYS A CA 1
ATOM 1313 C C . LYS A 1 173 ? -0.683 -7.520 -23.629 1.00 91.31 173 LYS A C 1
ATOM 1315 O O . LYS A 1 173 ? -0.169 -6.552 -23.077 1.00 91.31 173 LYS A O 1
ATOM 1320 N N . ASP A 1 174 ? -0.428 -7.885 -24.875 1.00 91.19 174 ASP A N 1
ATOM 1321 C CA . ASP A 1 174 ? 0.459 -7.232 -25.840 1.00 91.19 174 ASP A CA 1
ATOM 1322 C C . ASP A 1 174 ? -0.126 -5.966 -26.487 1.00 91.19 174 ASP A C 1
ATOM 1324 O O . ASP A 1 174 ? 0.537 -5.319 -27.293 1.00 91.19 174 ASP A O 1
ATOM 1328 N N . ARG A 1 175 ? -1.343 -5.573 -26.103 1.00 91.56 175 ARG A N 1
ATOM 1329 C CA . ARG A 1 175 ? -2.020 -4.357 -26.565 1.00 91.56 175 ARG A CA 1
ATOM 1330 C C . ARG A 1 175 ? -2.395 -3.450 -25.404 1.00 91.56 175 ARG A C 1
ATOM 1332 O O . ARG A 1 175 ? -2.668 -3.928 -24.300 1.00 91.56 175 ARG A O 1
ATOM 1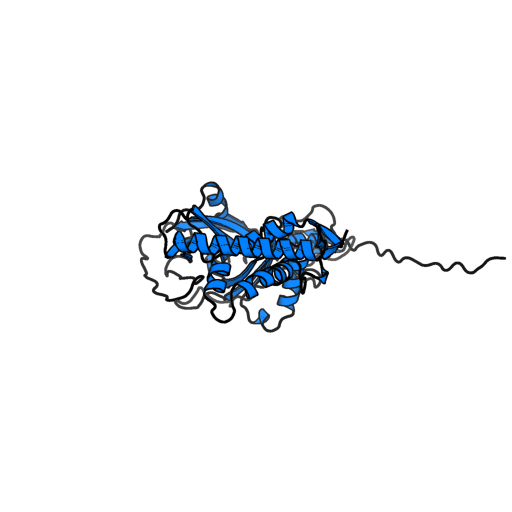339 N N . GLU A 1 176 ? -2.456 -2.151 -25.673 1.00 91.56 176 GLU A N 1
ATOM 1340 C CA . GLU A 1 176 ? -2.987 -1.171 -24.728 1.00 91.56 176 GLU A CA 1
ATOM 1341 C C . GLU A 1 176 ? -4.443 -1.505 -24.371 1.00 91.56 176 GLU A C 1
ATOM 1343 O O . GLU A 1 176 ? -5.221 -1.977 -25.207 1.00 91.56 176 GLU A O 1
ATOM 1348 N N . GLN A 1 177 ? -4.814 -1.271 -23.113 1.00 87.88 177 GLN A N 1
ATOM 1349 C CA . GLN A 1 177 ? -6.188 -1.414 -22.654 1.00 87.88 177 GLN A CA 1
ATOM 1350 C C . GLN A 1 177 ? -6.650 -0.172 -21.901 1.00 87.88 177 GLN A C 1
ATOM 1352 O O . GLN A 1 177 ? -6.039 0.233 -20.914 1.00 87.88 177 GLN A O 1
ATOM 1357 N N . GLN A 1 178 ? -7.792 0.362 -22.332 1.00 90.56 178 GLN A N 1
ATOM 1358 C CA . GLN A 1 178 ? -8.513 1.429 -21.647 1.00 90.56 178 GLN A CA 1
ATOM 1359 C C . GLN A 1 178 ? -9.806 0.867 -21.063 1.00 90.56 178 GLN A C 1
ATOM 1361 O O . GLN A 1 178 ? -10.659 0.350 -21.791 1.00 90.56 178 GLN A O 1
ATOM 1366 N N . ARG A 1 179 ? -9.928 0.891 -19.736 1.00 87.31 179 ARG A N 1
ATOM 1367 C CA . ARG A 1 179 ? -10.990 0.211 -18.990 1.00 87.31 179 ARG A CA 1
ATOM 1368 C C . ARG A 1 179 ? -11.505 1.086 -17.865 1.00 87.31 179 ARG A C 1
ATOM 1370 O O . ARG A 1 179 ? -10.725 1.711 -17.165 1.00 87.31 179 ARG A O 1
ATOM 1377 N N . THR A 1 180 ? -12.813 1.057 -17.642 1.00 89.06 180 THR A N 1
ATOM 1378 C CA . THR A 1 180 ? -13.446 1.791 -16.544 1.00 89.06 180 THR A CA 1
ATOM 1379 C C . THR A 1 180 ? -14.310 0.852 -15.722 1.00 89.06 180 THR A C 1
ATOM 1381 O O . THR A 1 180 ? -15.123 0.098 -16.269 1.00 89.06 180 THR A O 1
ATOM 1384 N N . LEU A 1 181 ? -14.142 0.915 -14.404 1.00 86.69 181 LEU A N 1
ATOM 1385 C CA . LEU A 1 181 ? -15.024 0.271 -13.443 1.00 86.69 181 LEU A CA 1
ATOM 1386 C C . LEU A 1 181 ? -16.237 1.145 -13.135 1.00 86.69 181 LEU A C 1
ATOM 1388 O O . LEU A 1 181 ? -16.154 2.368 -13.060 1.00 86.69 181 LEU A O 1
ATOM 1392 N N . ARG A 1 182 ? -17.368 0.491 -12.884 1.00 86.69 182 ARG A N 1
ATOM 1393 C CA . ARG A 1 182 ? -18.562 1.103 -12.312 1.00 86.69 182 ARG A CA 1
ATOM 1394 C C . ARG A 1 182 ? -18.687 0.671 -10.858 1.00 86.69 182 ARG A C 1
ATOM 1396 O O . ARG A 1 182 ? -18.790 -0.524 -10.585 1.00 86.69 182 ARG A O 1
ATOM 1403 N N . ALA A 1 183 ? -18.709 1.643 -9.956 1.00 87.94 183 ALA A N 1
ATOM 1404 C CA . ALA A 1 183 ? -19.073 1.422 -8.565 1.00 87.94 183 ALA A CA 1
ATOM 1405 C C . ALA A 1 183 ? -20.601 1.468 -8.387 1.00 87.94 183 ALA A C 1
ATOM 1407 O O . ALA A 1 183 ? -21.307 2.184 -9.103 1.00 87.94 183 ALA A O 1
ATOM 1408 N N . SER A 1 184 ? -21.100 0.685 -7.439 1.00 85.69 184 SER A N 1
ATOM 1409 C CA . SER A 1 184 ? -22.505 0.604 -7.029 1.00 85.69 184 SER A CA 1
ATOM 1410 C C . SER A 1 184 ? -22.590 0.240 -5.543 1.00 85.69 184 SER A C 1
ATOM 1412 O O . SER A 1 184 ? -21.568 -0.078 -4.933 1.00 85.69 184 SER A O 1
ATOM 1414 N N . ASP A 1 185 ? -23.794 0.293 -4.972 1.00 85.75 185 ASP A N 1
ATOM 1415 C CA . ASP A 1 185 ? -24.126 0.084 -3.549 1.00 85.75 185 ASP A CA 1
ATOM 1416 C C . ASP A 1 185 ? -23.622 1.178 -2.590 1.00 85.75 185 ASP A C 1
ATOM 1418 O O . ASP A 1 185 ? -24.312 1.504 -1.628 1.00 85.75 185 ASP A O 1
ATOM 1422 N N . ALA A 1 186 ? -22.490 1.817 -2.892 1.00 84.94 186 ALA A N 1
ATOM 1423 C CA . ALA A 1 186 ? -21.984 2.980 -2.171 1.00 84.94 186 ALA A CA 1
ATOM 1424 C C . ALA A 1 186 ? -21.454 4.054 -3.141 1.00 84.94 186 ALA A C 1
ATOM 1426 O O . ALA A 1 186 ? -20.967 3.718 -4.229 1.00 84.94 186 ALA A O 1
ATOM 1427 N N . PRO A 1 187 ? -21.542 5.348 -2.780 1.00 88.62 187 PRO A N 1
ATOM 1428 C CA . PRO A 1 187 ? -20.980 6.419 -3.592 1.00 88.62 187 PRO A CA 1
ATOM 1429 C C . PRO A 1 187 ? -19.446 6.364 -3.606 1.00 88.62 187 PRO A C 1
ATOM 1431 O O . PRO A 1 187 ? -18.808 5.939 -2.649 1.00 88.62 187 PRO A O 1
ATOM 1434 N N . ILE A 1 188 ? -18.847 6.850 -4.690 1.00 92.12 188 ILE A N 1
ATOM 1435 C CA . ILE A 1 188 ? -17.412 7.157 -4.760 1.00 92.12 188 ILE A CA 1
ATOM 1436 C C . ILE A 1 188 ? -17.263 8.664 -4.606 1.00 92.12 188 ILE A C 1
ATOM 1438 O O . ILE A 1 188 ? -18.073 9.407 -5.175 1.00 92.12 188 ILE A O 1
ATOM 1442 N N . ALA A 1 189 ? -16.239 9.099 -3.869 1.00 91.25 189 ALA A N 1
ATOM 1443 C CA . ALA A 1 189 ? -15.902 10.510 -3.713 1.00 91.25 189 ALA A CA 1
ATOM 1444 C C . ALA A 1 189 ? -15.908 11.227 -5.076 1.00 91.25 189 ALA A C 1
ATOM 1446 O O . ALA A 1 189 ? -15.356 10.717 -6.054 1.00 91.25 189 ALA A O 1
ATOM 1447 N N . GLU A 1 190 ? -16.554 12.393 -5.153 1.00 82.38 190 GLU A N 1
ATOM 1448 C CA . GLU A 1 190 ? -16.871 13.066 -6.421 1.00 82.38 190 GLU A CA 1
ATOM 1449 C C . GLU A 1 190 ? -15.625 13.318 -7.288 1.00 82.38 190 GLU A C 1
ATOM 1451 O O . GLU A 1 190 ? -15.633 13.004 -8.478 1.00 82.38 190 GLU A O 1
ATOM 1456 N N . GLY A 1 191 ? -14.515 13.733 -6.670 1.00 87.00 191 GLY A N 1
ATOM 1457 C CA . GLY A 1 191 ? -13.227 13.949 -7.340 1.00 87.00 191 GLY A CA 1
ATOM 1458 C C . GLY A 1 191 ? -12.427 12.684 -7.685 1.00 87.00 191 GLY A C 1
ATOM 1459 O O . GLY A 1 191 ? -11.409 12.782 -8.358 1.00 87.00 191 GLY A O 1
ATOM 1460 N N . MET A 1 192 ? -12.860 11.493 -7.258 1.00 91.56 192 MET A N 1
ATOM 1461 C CA . MET A 1 192 ? -12.106 10.239 -7.437 1.00 91.56 192 MET A CA 1
ATOM 1462 C C . MET A 1 192 ? -12.734 9.276 -8.443 1.00 91.56 192 MET A C 1
ATOM 1464 O O . MET A 1 192 ? -12.195 8.202 -8.694 1.00 91.56 192 MET A O 1
ATOM 1468 N N . ARG A 1 193 ? -13.858 9.639 -9.072 1.00 87.12 193 ARG A N 1
ATOM 1469 C CA . ARG A 1 193 ? -14.488 8.790 -10.101 1.00 87.12 193 ARG A CA 1
ATOM 1470 C C . ARG A 1 193 ? -13.565 8.540 -11.299 1.00 87.12 193 ARG A C 1
ATOM 1472 O O . ARG A 1 193 ? -13.637 7.474 -11.907 1.00 87.12 193 ARG A O 1
ATOM 1479 N N . GLY A 1 194 ? -12.686 9.495 -11.614 1.00 86.81 194 GLY A N 1
ATOM 1480 C CA . GLY A 1 194 ? -11.649 9.344 -12.640 1.00 86.81 194 GLY A CA 1
ATOM 1481 C C . GLY A 1 194 ? -10.677 8.199 -12.339 1.00 86.81 194 GLY A C 1
ATOM 1482 O O . GLY A 1 194 ? -10.314 7.465 -13.252 1.00 86.81 194 GLY A O 1
ATOM 1483 N N . SER A 1 195 ? -10.371 7.961 -11.060 1.00 91.50 195 SER A N 1
ATOM 1484 C CA . SER A 1 195 ? -9.512 6.871 -10.564 1.00 91.50 195 SER A CA 1
ATOM 1485 C C . SER A 1 195 ? -10.160 5.477 -10.629 1.00 91.50 195 SER A C 1
ATOM 1487 O O . SER A 1 195 ? -9.652 4.519 -10.055 1.00 91.50 195 SER A O 1
ATOM 1489 N N . LEU A 1 196 ? -11.315 5.349 -11.287 1.00 90.56 196 LEU A N 1
ATOM 1490 C CA . LEU A 1 196 ? -11.874 4.064 -11.717 1.00 90.56 196 LEU A CA 1
ATOM 1491 C C . LEU A 1 196 ? -11.599 3.771 -13.195 1.00 90.56 196 LEU A C 1
ATOM 1493 O O . LEU A 1 196 ? -12.010 2.718 -13.689 1.00 90.56 196 LEU A O 1
ATOM 1497 N N . SER A 1 197 ? -10.960 4.705 -13.904 1.00 90.94 197 SER A N 1
ATOM 1498 C CA . SER A 1 197 ? -10.568 4.570 -15.301 1.00 90.94 197 SER A CA 1
ATOM 1499 C C . SER A 1 197 ? -9.064 4.345 -15.411 1.00 90.94 197 SER A C 1
ATOM 1501 O O . SER A 1 197 ? -8.245 5.124 -14.928 1.00 90.94 197 SER A O 1
ATOM 1503 N N . PHE A 1 198 ? -8.712 3.273 -16.101 1.00 90.69 198 PHE A N 1
ATOM 1504 C CA . PHE A 1 198 ? -7.357 2.802 -16.300 1.00 90.69 198 PHE A CA 1
ATOM 1505 C C . PHE A 1 198 ? -7.026 2.876 -17.785 1.00 90.69 198 PHE A C 1
ATOM 1507 O O . PHE A 1 198 ? -7.775 2.345 -18.604 1.00 90.69 198 PHE A O 1
ATOM 1514 N N . ALA A 1 199 ? -5.892 3.481 -18.118 1.00 90.44 199 ALA A N 1
ATOM 1515 C CA . ALA A 1 199 ? -5.269 3.398 -19.431 1.00 90.44 199 ALA A CA 1
ATOM 1516 C C . ALA A 1 199 ? -3.884 2.785 -19.230 1.00 90.44 199 ALA A C 1
ATOM 1518 O O . ALA A 1 199 ? -3.000 3.421 -18.659 1.00 90.44 199 ALA A O 1
ATOM 1519 N N . LEU A 1 200 ? -3.734 1.515 -19.605 1.00 92.00 200 LEU A N 1
ATOM 1520 C CA . LEU A 1 200 ? -2.520 0.747 -19.349 1.00 92.00 200 LEU A CA 1
ATOM 1521 C C . LEU A 1 200 ? -1.869 0.297 -20.661 1.00 92.00 200 LEU A C 1
ATOM 1523 O O . LEU A 1 200 ? -2.511 -0.443 -21.420 1.00 92.00 200 LEU A O 1
ATOM 1527 N N . PRO A 1 201 ? -0.591 0.655 -20.903 1.00 91.94 201 PRO A N 1
ATOM 1528 C CA . PRO A 1 201 ? 0.215 0.082 -21.977 1.00 91.94 201 PRO A CA 1
ATOM 1529 C C . PRO A 1 201 ? 0.258 -1.454 -21.933 1.00 91.94 201 PRO A C 1
ATOM 1531 O O . PRO A 1 201 ? -0.074 -2.055 -20.901 1.00 91.94 201 PRO A O 1
ATOM 1534 N N . PRO A 1 202 ? 0.692 -2.111 -23.020 1.00 91.56 202 PRO A N 1
ATOM 1535 C CA . PRO A 1 202 ? 0.970 -3.542 -23.016 1.00 91.56 202 PRO A CA 1
ATOM 1536 C C . PRO A 1 202 ? 1.853 -3.957 -21.838 1.00 91.56 202 PRO A C 1
ATOM 1538 O O . PRO A 1 202 ? 2.837 -3.281 -21.539 1.00 91.56 202 PRO A O 1
ATOM 1541 N N . TYR A 1 203 ? 1.519 -5.077 -21.197 1.00 93.06 203 TYR A N 1
ATOM 1542 C CA . TYR A 1 203 ? 2.315 -5.661 -20.115 1.00 93.06 203 TYR A CA 1
ATOM 1543 C C . TYR A 1 203 ? 2.738 -4.636 -19.049 1.00 93.06 203 TYR A C 1
ATOM 1545 O O . TYR A 1 203 ? 3.918 -4.498 -18.732 1.00 93.06 203 TYR A O 1
ATOM 1553 N N . SER A 1 204 ? 1.783 -3.894 -18.497 1.00 93.19 204 SER A N 1
ATOM 1554 C CA . SER A 1 204 ? 2.030 -2.849 -17.498 1.00 93.19 204 SER A CA 1
ATOM 1555 C C . SER A 1 204 ? 1.080 -2.971 -16.312 1.00 93.19 204 SER A C 1
ATOM 1557 O O . SER A 1 204 ? 0.120 -3.749 -16.335 1.00 93.19 204 SER A O 1
ATOM 1559 N N . TRP A 1 205 ? 1.361 -2.220 -15.253 1.00 95.12 205 TRP A N 1
ATOM 1560 C CA . TRP A 1 205 ? 0.541 -2.196 -14.053 1.00 95.12 205 TRP A CA 1
ATOM 1561 C C . TRP A 1 205 ? 0.531 -0.803 -13.432 1.00 95.12 205 TRP A C 1
ATOM 1563 O O . TRP A 1 205 ? 1.421 0.001 -13.682 1.00 95.12 205 TRP A O 1
ATOM 1573 N N . THR A 1 206 ? -0.486 -0.507 -12.632 1.00 95.25 206 THR A N 1
ATOM 1574 C CA . THR A 1 206 ? -0.583 0.754 -11.891 1.00 95.25 206 THR A CA 1
ATOM 1575 C C . THR A 1 206 ? -1.365 0.556 -10.601 1.00 95.25 206 THR A C 1
ATOM 1577 O O . THR A 1 206 ? -2.063 -0.449 -10.443 1.00 95.25 206 THR A O 1
ATOM 1580 N N . ILE A 1 207 ? -1.277 1.531 -9.699 1.00 95.69 207 ILE A N 1
ATOM 1581 C CA . ILE A 1 207 ? -2.103 1.606 -8.497 1.00 95.69 207 ILE A CA 1
ATOM 1582 C C . ILE A 1 207 ? -2.868 2.919 -8.530 1.00 95.69 207 ILE A C 1
ATOM 1584 O O . ILE A 1 207 ? -2.276 3.990 -8.643 1.00 95.69 207 ILE A O 1
ATOM 1588 N N . GLN A 1 208 ? -4.186 2.828 -8.409 1.00 94.75 208 GLN A N 1
ATOM 1589 C CA . GLN A 1 208 ? -5.057 3.985 -8.235 1.00 94.75 208 GLN A CA 1
ATOM 1590 C C . GLN A 1 208 ? -5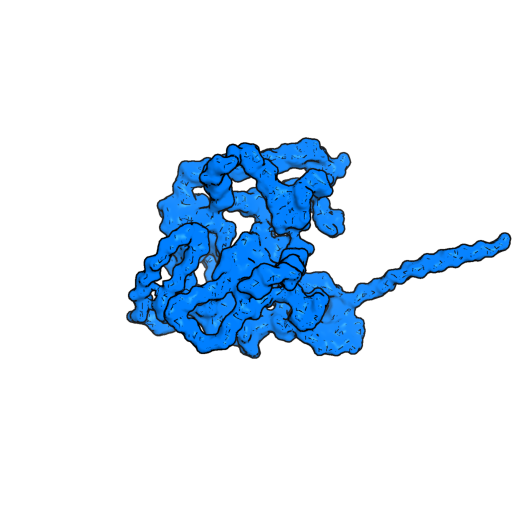.757 3.899 -6.885 1.00 94.75 208 GLN A C 1
ATOM 1592 O O . GLN A 1 208 ? -6.089 2.810 -6.422 1.00 94.75 208 GLN A O 1
ATOM 1597 N N . MET A 1 209 ? -5.987 5.045 -6.254 1.00 94.75 209 MET A N 1
ATOM 1598 C CA . MET A 1 209 ? -6.746 5.132 -5.013 1.00 94.75 209 MET A CA 1
ATOM 1599 C C . MET A 1 209 ? -8.137 5.699 -5.295 1.00 94.75 209 MET A C 1
ATOM 1601 O O . MET A 1 209 ? -8.288 6.664 -6.048 1.00 94.75 209 MET A O 1
ATOM 1605 N N . VAL A 1 210 ? -9.142 5.113 -4.653 1.00 94.50 210 VAL A N 1
ATOM 1606 C CA . VAL A 1 210 ? -10.493 5.665 -4.547 1.00 94.50 210 VAL A CA 1
ATOM 1607 C C . VAL A 1 210 ? -10.947 5.639 -3.098 1.00 94.50 210 VAL A C 1
ATOM 1609 O O . VAL A 1 210 ? -10.581 4.743 -2.338 1.00 94.50 210 VAL A O 1
ATOM 1612 N N . SER A 1 211 ? -11.796 6.593 -2.738 1.00 94.81 211 SER A N 1
ATOM 1613 C CA . SER A 1 211 ? -12.380 6.679 -1.405 1.00 94.81 211 SER A CA 1
ATOM 1614 C C . SER A 1 211 ? -13.900 6.575 -1.484 1.00 94.81 211 SER A C 1
ATOM 1616 O O . SER A 1 211 ? -14.546 7.206 -2.329 1.00 94.81 211 SER A O 1
ATOM 1618 N N . VAL A 1 212 ? -14.474 5.777 -0.588 1.00 93.81 212 VAL A N 1
ATOM 1619 C CA . VAL A 1 212 ? -15.923 5.675 -0.371 1.00 93.81 212 VAL A CA 1
ATOM 1620 C C . VAL A 1 212 ? -16.251 6.439 0.916 1.00 93.81 212 VAL A C 1
ATOM 1622 O O . VAL A 1 212 ? -15.730 6.069 1.971 1.00 93.81 212 VAL A O 1
ATOM 1625 N N . PRO A 1 213 ? -17.064 7.511 0.872 1.00 93.38 213 PRO A N 1
ATOM 1626 C CA . PRO A 1 213 ? -17.446 8.235 2.076 1.00 93.38 213 PRO A CA 1
ATOM 1627 C C . PRO A 1 213 ? -18.357 7.381 2.964 1.00 93.38 213 PRO A C 1
ATOM 1629 O O . PRO A 1 213 ? -19.303 6.748 2.490 1.00 93.38 213 PRO A O 1
ATOM 1632 N N . ALA A 1 214 ? -18.097 7.403 4.268 1.00 91.19 214 ALA A N 1
ATOM 1633 C CA . ALA A 1 214 ? -18.869 6.694 5.282 1.00 91.19 214 ALA A CA 1
ATOM 1634 C C . ALA A 1 214 ? -20.102 7.511 5.720 1.00 91.19 214 ALA A C 1
ATOM 1636 O O . ALA A 1 214 ? -20.187 7.960 6.864 1.00 91.19 214 ALA A O 1
ATOM 1637 N N . THR A 1 215 ? -21.044 7.740 4.797 1.00 88.25 215 THR A N 1
ATOM 1638 C CA . THR A 1 215 ? -22.277 8.527 5.037 1.00 88.25 215 THR A CA 1
ATOM 1639 C C . THR A 1 215 ? -23.472 7.699 5.511 1.00 88.25 215 THR A C 1
ATOM 1641 O O . THR A 1 215 ? -24.512 8.262 5.845 1.00 88.25 215 THR A O 1
ATOM 1644 N N . GLY A 1 216 ? -23.353 6.370 5.519 1.00 88.50 216 GLY A N 1
ATOM 1645 C CA . GLY A 1 216 ? -24.403 5.467 5.988 1.00 88.50 216 GLY A CA 1
ATOM 1646 C C . GLY A 1 216 ? -24.536 5.426 7.514 1.00 88.50 216 GLY A C 1
ATOM 1647 O O . GLY A 1 216 ? -23.679 5.913 8.250 1.00 88.50 216 GLY A O 1
ATOM 1648 N N . ALA A 1 217 ? -25.609 4.790 7.990 1.00 93.62 217 ALA A N 1
ATOM 1649 C CA . ALA A 1 217 ? -25.777 4.467 9.407 1.00 93.62 217 ALA A CA 1
ATOM 1650 C C . ALA A 1 217 ? -24.707 3.460 9.886 1.00 93.62 217 ALA A C 1
ATOM 1652 O O . ALA A 1 217 ? -24.141 2.743 9.059 1.00 93.62 217 ALA A O 1
ATOM 1653 N N . PRO A 1 218 ? -24.439 3.347 11.198 1.00 95.44 218 PRO A N 1
ATOM 1654 C CA . PRO A 1 218 ? -23.560 2.306 11.726 1.00 95.44 218 PRO A CA 1
ATOM 1655 C C . PRO A 1 218 ? -23.965 0.891 11.288 1.00 95.44 218 PRO A C 1
ATOM 1657 O O . PRO A 1 218 ? -25.152 0.584 11.183 1.00 95.44 218 PRO A O 1
ATOM 1660 N N . GLY A 1 219 ? -22.981 0.022 11.059 1.00 92.94 219 GLY A N 1
ATOM 1661 C CA . GLY A 1 219 ? -23.178 -1.368 10.645 1.00 92.94 219 GLY A CA 1
ATOM 1662 C C . GLY A 1 219 ? -22.373 -1.753 9.407 1.00 92.94 219 GLY A C 1
ATOM 1663 O O . GLY A 1 219 ? -21.473 -1.034 8.976 1.00 92.94 219 GLY A O 1
ATOM 1664 N N . PHE A 1 220 ? -22.683 -2.917 8.835 1.00 93.31 220 PHE A N 1
ATOM 1665 C CA . PHE A 1 220 ? -21.994 -3.420 7.649 1.00 93.31 220 PHE A CA 1
ATOM 1666 C C . PHE A 1 220 ? -22.579 -2.847 6.363 1.00 93.31 220 PHE A C 1
ATOM 1668 O O . PHE A 1 220 ? -23.778 -2.936 6.106 1.00 93.31 220 PHE A O 1
ATOM 1675 N N . HIS A 1 221 ? -21.688 -2.353 5.515 1.00 90.75 221 HIS A N 1
ATOM 1676 C CA . HIS A 1 221 ? -21.973 -1.802 4.202 1.00 90.75 221 HIS A CA 1
ATOM 1677 C C . HIS A 1 221 ? -21.206 -2.561 3.138 1.00 90.75 221 HIS A C 1
ATOM 1679 O O . HIS A 1 221 ? -20.244 -3.286 3.411 1.00 90.75 221 HIS A O 1
ATOM 1685 N N . LYS A 1 222 ? -21.641 -2.379 1.898 1.00 89.50 222 LYS A N 1
ATOM 1686 C CA . LYS A 1 222 ? -21.058 -3.027 0.737 1.00 89.50 222 LYS A CA 1
ATOM 1687 C C . LYS A 1 222 ? -20.815 -1.998 -0.356 1.00 89.50 222 LYS A C 1
ATOM 1689 O O . LYS A 1 222 ? -21.642 -1.121 -0.574 1.00 89.50 222 LYS A O 1
ATOM 1694 N N . VAL A 1 223 ? -19.710 -2.149 -1.073 1.00 87.75 223 VAL A N 1
ATOM 1695 C CA . VAL A 1 223 ? -19.466 -1.472 -2.348 1.00 87.75 223 VAL A CA 1
ATOM 1696 C C . VAL A 1 223 ? -19.135 -2.518 -3.407 1.00 87.75 223 VAL A C 1
ATOM 1698 O O . VAL A 1 223 ? -18.348 -3.439 -3.172 1.00 87.75 223 VAL A O 1
ATOM 1701 N N . SER A 1 224 ? -19.764 -2.400 -4.573 1.00 86.81 224 SER A N 1
ATOM 1702 C CA . SER A 1 224 ? -19.607 -3.351 -5.676 1.00 86.81 224 SER A CA 1
ATOM 1703 C C . SER A 1 224 ? -18.969 -2.675 -6.881 1.00 86.81 224 SER A C 1
ATOM 1705 O O . SER A 1 224 ? -19.463 -1.648 -7.346 1.00 86.81 224 SER A O 1
ATOM 1707 N N . PHE A 1 225 ? -17.918 -3.285 -7.425 1.00 86.81 225 PHE A N 1
ATOM 1708 C CA . PHE A 1 225 ? -17.219 -2.831 -8.624 1.00 86.81 225 PHE A CA 1
ATOM 1709 C C . PHE A 1 225 ? -17.467 -3.800 -9.771 1.00 86.81 225 PHE A C 1
ATOM 1711 O O . PHE A 1 225 ? -17.167 -4.990 -9.673 1.00 86.81 225 PHE A O 1
ATOM 1718 N N . LYS A 1 226 ? -18.000 -3.286 -10.877 1.00 84.75 226 LYS A N 1
ATOM 1719 C CA . LYS A 1 226 ? -18.341 -4.068 -12.069 1.00 84.75 226 LYS A CA 1
ATOM 1720 C C . LYS A 1 226 ? -17.741 -3.460 -13.326 1.00 84.75 226 LYS A C 1
ATOM 1722 O O . LYS A 1 226 ? -17.418 -2.274 -13.377 1.00 84.75 226 LYS A O 1
ATOM 1727 N N . THR A 1 227 ? -17.611 -4.276 -14.361 1.00 79.19 227 THR A N 1
ATOM 1728 C CA . THR A 1 227 ? -17.224 -3.802 -15.693 1.00 79.19 227 THR A CA 1
ATOM 1729 C C . THR A 1 227 ? -18.385 -3.114 -16.415 1.00 79.19 227 THR A C 1
ATOM 1731 O O . THR A 1 227 ? -19.546 -3.475 -16.245 1.00 79.19 227 THR A O 1
ATOM 1734 N N . ARG A 1 228 ? -18.086 -2.109 -17.246 1.00 65.19 228 ARG A N 1
ATOM 1735 C CA . ARG A 1 228 ? -19.080 -1.447 -18.103 1.00 65.19 228 ARG A CA 1
ATOM 1736 C C . ARG A 1 228 ? -19.418 -2.369 -19.284 1.00 65.19 228 ARG A C 1
ATOM 1738 O O . ARG A 1 228 ? -18.640 -2.446 -20.229 1.00 65.19 228 ARG A O 1
ATOM 1745 N N . SER A 1 229 ? -20.554 -3.067 -19.249 1.00 52.66 229 SER A N 1
ATOM 1746 C CA . SER A 1 229 ? -21.104 -3.741 -20.436 1.00 52.66 229 SER A CA 1
ATOM 1747 C C . SER A 1 229 ? -22.574 -3.362 -20.634 1.00 52.66 229 SER A C 1
ATOM 1749 O O . SER A 1 229 ? -23.354 -3.355 -19.687 1.00 52.66 229 SER A O 1
ATOM 1751 N N . GLY A 1 230 ? -22.951 -3.003 -21.866 1.00 42.16 230 GLY A N 1
ATOM 1752 C CA . GLY A 1 230 ? -24.311 -2.589 -22.247 1.00 42.16 230 GLY A CA 1
ATOM 1753 C C . GLY A 1 230 ? -25.346 -3.722 -22.292 1.00 42.16 230 GLY A C 1
ATOM 1754 O O . GLY A 1 230 ? -26.395 -3.546 -22.897 1.00 42.16 230 GLY A O 1
ATOM 1755 N N . ALA A 1 231 ? -25.062 -4.875 -21.679 1.00 41.25 231 ALA A N 1
ATOM 1756 C CA . ALA A 1 231 ? -25.906 -6.071 -21.708 1.00 41.25 231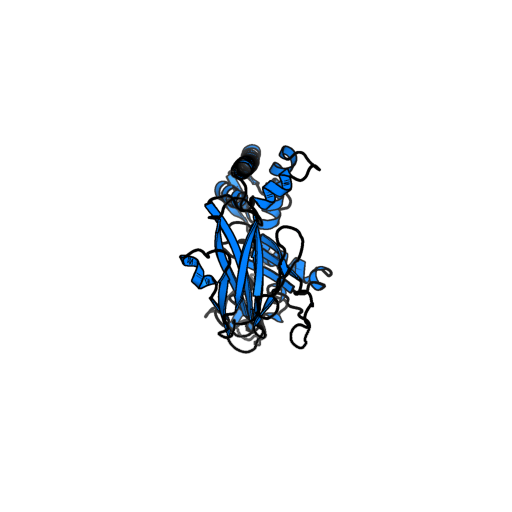 ALA A CA 1
ATOM 1757 C C . ALA A 1 231 ? -26.333 -6.546 -20.302 1.00 41.25 231 ALA A C 1
ATOM 1759 O O . ALA A 1 231 ? -26.609 -7.723 -20.091 1.00 41.25 231 ALA A O 1
ATOM 1760 N N . GLU A 1 232 ? -26.411 -5.651 -19.313 1.00 40.41 232 GLU A N 1
ATOM 1761 C CA . GLU A 1 232 ? -26.889 -5.989 -17.963 1.00 40.41 232 GLU A CA 1
ATOM 1762 C C . GLU A 1 232 ? -28.422 -5.872 -17.853 1.00 40.41 232 GLU A C 1
ATOM 1764 O O . GLU A 1 232 ? -28.942 -4.977 -17.188 1.00 40.41 232 GLU A O 1
ATOM 1769 N N . ARG A 1 233 ? -29.169 -6.783 -18.496 1.00 33.16 233 ARG A N 1
ATOM 1770 C CA . ARG A 1 233 ? -30.621 -6.938 -18.251 1.00 33.16 233 ARG A CA 1
ATOM 1771 C C . ARG A 1 233 ? -31.054 -8.292 -17.687 1.00 33.16 233 ARG A C 1
ATOM 1773 O O . ARG A 1 233 ? -32.250 -8.523 -17.573 1.00 33.16 233 ARG A O 1
ATOM 1780 N N . ALA A 1 234 ? -30.131 -9.169 -17.293 1.00 34.44 234 ALA A N 1
ATOM 1781 C CA . ALA A 1 234 ? -30.499 -10.440 -16.661 1.00 34.44 234 ALA A CA 1
ATOM 1782 C C . ALA A 1 234 ? -29.322 -11.089 -15.912 1.00 34.44 234 ALA A C 1
ATOM 1784 O O . ALA A 1 234 ? -28.704 -12.016 -16.421 1.00 34.44 234 ALA A O 1
ATOM 1785 N N . ALA A 1 235 ? -28.994 -10.624 -14.704 1.00 37.06 235 ALA A N 1
ATOM 1786 C CA . ALA A 1 235 ? -28.158 -11.404 -13.783 1.00 37.06 235 ALA A CA 1
ATOM 1787 C C . ALA A 1 235 ? -28.328 -10.924 -12.334 1.00 37.06 235 ALA A C 1
ATOM 1789 O O . ALA A 1 235 ? -27.410 -10.389 -11.714 1.00 37.06 235 ALA A O 1
ATOM 1790 N N . THR A 1 236 ? -29.522 -11.115 -11.776 1.00 35.88 236 THR A N 1
ATOM 1791 C CA . THR A 1 236 ? -29.701 -11.120 -10.321 1.00 35.88 236 THR A CA 1
ATOM 1792 C C . THR A 1 236 ? -29.287 -12.503 -9.831 1.00 35.88 236 THR A C 1
ATOM 1794 O O . THR A 1 236 ? -30.049 -13.457 -9.951 1.00 35.88 236 THR A O 1
ATOM 1797 N N . ALA A 1 237 ? -28.063 -12.641 -9.329 1.00 33.69 237 ALA A N 1
ATOM 1798 C CA . ALA A 1 237 ? -27.617 -13.864 -8.674 1.00 33.69 237 ALA A CA 1
ATOM 1799 C C . ALA A 1 237 ? -27.048 -13.518 -7.300 1.00 33.69 237 ALA A C 1
ATOM 1801 O O . ALA A 1 237 ? -25.961 -12.955 -7.166 1.00 33.69 237 ALA A O 1
ATOM 1802 N N . VAL A 1 238 ? -27.853 -13.849 -6.293 1.00 33.56 238 VAL A N 1
ATOM 1803 C CA . VAL A 1 238 ? -27.519 -13.860 -4.874 1.00 33.56 238 VAL A CA 1
ATOM 1804 C C . VAL A 1 238 ? -26.253 -14.688 -4.680 1.00 33.56 238 VAL A C 1
ATOM 1806 O O . VAL A 1 238 ? -26.214 -15.868 -5.023 1.00 33.56 238 VAL A O 1
ATOM 1809 N N . ALA A 1 239 ? -25.223 -14.074 -4.117 1.00 34.12 239 ALA A N 1
ATOM 1810 C CA . ALA A 1 239 ? -24.072 -14.791 -3.606 1.00 34.12 239 ALA A CA 1
ATOM 1811 C C . ALA A 1 239 ? -24.123 -14.703 -2.078 1.00 34.12 239 ALA A C 1
ATOM 1813 O O . ALA A 1 239 ? -23.795 -13.672 -1.491 1.00 34.12 239 ALA A O 1
ATOM 1814 N N . VAL A 1 240 ? -24.607 -15.783 -1.457 1.00 31.83 240 VAL A N 1
ATOM 1815 C CA . VAL A 1 240 ? -24.501 -16.017 -0.015 1.00 31.83 240 VAL A CA 1
ATOM 1816 C C . VAL A 1 240 ? -23.111 -16.588 0.236 1.00 31.83 240 VAL A C 1
ATOM 1818 O O . VAL A 1 240 ? -22.817 -17.719 -0.142 1.00 31.83 240 VAL A O 1
ATOM 1821 N N . GLY A 1 241 ? -22.250 -15.775 0.837 1.00 26.34 241 GLY A N 1
ATOM 1822 C CA . GLY A 1 241 ? -20.936 -16.168 1.328 1.00 26.34 241 GLY A CA 1
ATOM 1823 C C . GLY A 1 241 ? -20.680 -15.471 2.658 1.00 26.34 241 GLY A C 1
ATOM 1824 O O . GLY A 1 241 ? -20.404 -14.280 2.698 1.00 26.34 241 GLY A O 1
ATOM 1825 N N . VAL A 1 242 ? -20.837 -16.230 3.733 1.00 28.92 242 VAL A N 1
ATOM 1826 C CA . VAL A 1 242 ? -20.409 -15.976 5.121 1.00 28.92 242 VAL A CA 1
ATOM 1827 C C . VAL A 1 242 ? -18.873 -16.212 5.127 1.00 28.92 242 VAL A C 1
ATOM 1829 O O . VAL A 1 242 ? -18.455 -17.187 4.511 1.00 28.92 242 VAL A O 1
ATOM 1832 N N . LEU A 1 243 ? -17.925 -15.430 5.676 1.00 35.31 243 LEU A N 1
ATOM 1833 C CA . LEU A 1 243 ? -17.827 -14.584 6.879 1.00 35.31 243 LEU A CA 1
ATOM 1834 C C . LEU A 1 243 ? -16.506 -13.751 6.850 1.00 35.31 243 LEU A C 1
ATOM 1836 O O . LEU A 1 243 ? -15.573 -14.087 6.123 1.00 35.31 243 LEU A O 1
ATOM 1840 N N . THR A 1 244 ? -16.386 -12.786 7.776 1.00 30.48 244 THR A N 1
ATOM 1841 C CA . THR A 1 244 ? -15.208 -11.979 8.204 1.00 30.48 244 THR A CA 1
ATOM 1842 C C . THR A 1 244 ? -14.763 -10.809 7.311 1.00 30.48 244 THR A C 1
ATOM 1844 O O . THR A 1 244 ? -14.551 -10.956 6.109 1.00 30.48 244 THR A O 1
ATOM 1847 N N . LEU A 1 245 ? -14.639 -9.631 7.943 1.00 34.44 245 LEU A N 1
ATOM 1848 C CA . LEU A 1 245 ? -14.166 -8.351 7.392 1.00 34.44 245 LEU A CA 1
ATOM 1849 C C . LEU A 1 245 ? -13.028 -8.545 6.373 1.00 34.44 245 LEU A C 1
ATOM 1851 O O . LEU A 1 245 ? -11.984 -9.096 6.710 1.00 34.44 245 LEU A O 1
ATOM 1855 N N . GLY A 1 246 ? -13.235 -8.075 5.138 1.00 36.47 246 GLY A N 1
ATOM 1856 C CA . GLY A 1 246 ? -12.266 -8.189 4.038 1.00 36.47 246 GLY A CA 1
ATOM 1857 C C . GLY A 1 246 ? -12.520 -9.316 3.025 1.00 36.47 246 GLY A C 1
ATOM 1858 O O . GLY A 1 246 ? -11.638 -9.606 2.219 1.00 36.47 246 GLY A O 1
ATOM 1859 N N . SER A 1 247 ? -13.694 -9.952 3.027 1.00 42.44 247 SER A N 1
ATOM 1860 C CA . SER A 1 247 ? -14.024 -11.037 2.092 1.00 42.44 247 SER A CA 1
ATOM 1861 C C . SER A 1 247 ? -14.725 -10.548 0.813 1.00 42.44 247 SER A C 1
ATOM 1863 O O . SER A 1 247 ? -15.611 -9.692 0.823 1.00 42.44 247 SER A O 1
ATOM 1865 N N . PHE A 1 248 ? -14.291 -11.107 -0.320 1.00 43.44 248 PHE A N 1
ATOM 1866 C CA . PHE A 1 248 ? -14.730 -10.737 -1.661 1.00 43.44 248 PHE A CA 1
ATOM 1867 C C . PHE A 1 248 ? -15.788 -11.693 -2.187 1.00 43.44 248 PHE A C 1
ATOM 1869 O O . PHE A 1 248 ? -15.552 -12.896 -2.297 1.00 43.44 248 PHE A O 1
ATOM 1876 N N . VAL A 1 249 ? -16.927 -11.154 -2.608 1.00 39.72 249 VAL A N 1
ATOM 1877 C CA . VAL A 1 249 ? -18.008 -11.960 -3.180 1.00 39.72 249 VAL A CA 1
ATOM 1878 C C . VAL A 1 249 ? -18.089 -11.723 -4.688 1.00 39.72 249 VAL A C 1
ATOM 1880 O O . VAL A 1 249 ? -18.330 -10.601 -5.131 1.00 39.72 249 VAL A O 1
ATOM 1883 N N . TYR A 1 250 ? -17.895 -12.780 -5.480 1.00 41.34 250 TYR A N 1
ATOM 1884 C CA . TYR A 1 250 ? -18.094 -12.768 -6.933 1.00 41.34 250 TYR A CA 1
ATOM 1885 C C . TYR A 1 250 ? -19.581 -12.955 -7.271 1.00 41.34 250 TYR A C 1
ATOM 1887 O O . TYR A 1 250 ? -20.210 -13.892 -6.781 1.00 41.34 250 TYR A O 1
ATOM 1895 N N . ALA A 1 251 ? -20.133 -12.099 -8.135 1.00 37.47 251 ALA A N 1
ATOM 1896 C CA . ALA A 1 251 ? -21.470 -12.275 -8.705 1.00 37.47 251 ALA A CA 1
ATOM 1897 C C . ALA A 1 251 ? -21.360 -12.890 -10.122 1.00 37.47 251 ALA A C 1
ATOM 1899 O O . ALA A 1 251 ? -20.686 -12.310 -10.976 1.00 37.47 251 ALA A O 1
ATOM 1900 N N . PRO A 1 252 ? -21.990 -14.048 -10.404 1.00 33.88 252 PRO A N 1
ATOM 1901 C CA . PRO A 1 252 ? -21.983 -14.664 -11.734 1.00 33.88 252 PRO A CA 1
ATOM 1902 C C . PRO A 1 252 ? -22.659 -13.786 -12.801 1.00 33.88 252 PRO A C 1
ATOM 1904 O O . PRO A 1 252 ? -23.736 -13.251 -12.560 1.00 33.88 252 PRO A O 1
ATOM 1907 N N . GLY A 1 253 ? -22.068 -13.698 -14.000 1.00 38.69 253 GLY A N 1
ATOM 1908 C CA . GLY A 1 253 ? -22.673 -13.055 -15.184 1.00 38.69 253 GLY A CA 1
ATOM 1909 C C . GLY A 1 253 ? -22.170 -11.641 -15.506 1.00 38.69 253 GLY A C 1
ATOM 1910 O O . GLY A 1 253 ? -22.372 -11.169 -16.619 1.00 38.69 253 GLY A O 1
ATOM 1911 N N . SER A 1 254 ? -21.440 -11.005 -14.587 1.00 48.62 254 SER A N 1
ATOM 1912 C CA . SER A 1 254 ? -20.741 -9.729 -14.792 1.00 48.62 254 SER A CA 1
ATOM 1913 C C . SER A 1 254 ? -19.336 -9.835 -14.199 1.00 48.62 254 SER A C 1
ATOM 1915 O O . SER A 1 254 ? -19.202 -10.218 -13.037 1.00 48.62 254 SER A O 1
ATOM 1917 N N . SER A 1 255 ? -18.278 -9.504 -14.941 1.00 65.94 255 SER A N 1
ATOM 1918 C CA . SER A 1 255 ? -16.941 -9.392 -14.345 1.00 65.94 255 SER A CA 1
ATOM 1919 C C . SER A 1 255 ? -16.969 -8.305 -13.261 1.00 65.94 255 SER A C 1
ATOM 1921 O O . SER A 1 255 ? -17.315 -7.155 -13.550 1.00 65.94 255 SER A O 1
ATOM 1923 N N . GLY A 1 256 ? -16.683 -8.675 -12.010 1.00 75.81 256 GLY A N 1
ATOM 1924 C CA . GLY A 1 256 ? -16.908 -7.816 -10.850 1.00 75.81 256 GLY A CA 1
ATOM 1925 C C . GLY A 1 256 ? -16.352 -8.379 -9.542 1.00 75.81 256 GLY A C 1
ATOM 1926 O O . GLY A 1 256 ? -16.090 -9.581 -9.439 1.00 75.81 256 GLY A O 1
ATOM 1927 N N . PHE A 1 257 ? -16.211 -7.514 -8.540 1.00 81.12 257 PHE A N 1
ATOM 1928 C CA . PHE A 1 257 ? -15.916 -7.881 -7.154 1.00 81.12 257 PHE A CA 1
ATOM 1929 C C . PHE A 1 257 ? -16.660 -6.963 -6.185 1.00 81.12 257 PHE A C 1
ATOM 1931 O O . PHE A 1 257 ? -16.996 -5.824 -6.509 1.00 81.12 257 PHE A O 1
ATOM 1938 N N . ASN A 1 258 ? -16.890 -7.468 -4.978 1.00 84.81 258 ASN A N 1
ATOM 1939 C CA . ASN A 1 258 ? -17.568 -6.747 -3.912 1.00 84.81 258 ASN A CA 1
ATOM 1940 C C . ASN A 1 258 ? -16.644 -6.618 -2.707 1.00 84.81 258 ASN A C 1
ATOM 1942 O O . ASN A 1 258 ? -15.883 -7.541 -2.421 1.00 84.81 258 ASN A O 1
ATOM 1946 N N . LEU A 1 259 ? -16.766 -5.508 -1.993 1.00 85.00 259 LEU A N 1
ATOM 1947 C CA . LEU A 1 259 ? -16.092 -5.246 -0.731 1.00 85.00 259 LEU A CA 1
ATOM 1948 C C . LEU A 1 259 ? -17.132 -4.994 0.349 1.00 85.00 259 LEU A C 1
ATOM 1950 O O . LEU A 1 259 ? -18.082 -4.246 0.122 1.00 85.00 259 LEU A O 1
ATOM 1954 N N . GLN A 1 260 ? -16.927 -5.596 1.514 1.00 89.81 260 GLN A N 1
ATOM 1955 C CA . GLN A 1 260 ? -17.693 -5.307 2.717 1.00 89.81 260 GLN A CA 1
ATOM 1956 C C . GLN A 1 260 ? -16.831 -4.496 3.684 1.00 89.81 260 GLN A C 1
ATOM 1958 O O . GLN A 1 260 ? -15.654 -4.810 3.874 1.00 89.81 260 GLN A O 1
ATOM 1963 N N . PHE A 1 261 ? -17.423 -3.479 4.299 1.00 91.38 261 PHE A N 1
ATOM 1964 C CA . PHE A 1 261 ? -16.789 -2.659 5.326 1.00 91.38 261 PHE A CA 1
ATOM 1965 C C . PHE A 1 261 ? -17.785 -2.325 6.436 1.00 91.38 261 PHE A C 1
ATOM 1967 O O . PHE A 1 261 ? -18.995 -2.385 6.230 1.00 91.38 261 PHE A O 1
ATOM 1974 N N . GLU A 1 262 ? -17.287 -1.996 7.621 1.00 94.31 262 GLU A N 1
ATOM 1975 C CA . GLU A 1 262 ? -18.104 -1.620 8.775 1.00 94.31 262 GLU A CA 1
ATOM 1976 C C . GLU A 1 262 ? -18.009 -0.113 9.024 1.00 94.31 262 GLU A C 1
ATOM 1978 O O . GLU A 1 262 ? -16.912 0.423 9.167 1.00 94.31 262 GLU A O 1
ATOM 1983 N N . ILE A 1 263 ? -19.145 0.579 9.102 1.00 95.31 263 ILE A N 1
ATOM 1984 C CA . ILE A 1 263 ? -19.206 1.917 9.696 1.00 95.31 263 ILE A CA 1
ATOM 1985 C C . ILE A 1 263 ? -19.419 1.719 11.196 1.00 95.31 263 ILE A C 1
ATOM 1987 O O . ILE A 1 263 ? -20.435 1.162 11.612 1.00 95.31 263 ILE A O 1
ATOM 1991 N N . LEU A 1 264 ? -18.454 2.148 12.007 1.00 95.12 264 LEU A N 1
ATOM 1992 C CA . LEU A 1 264 ? -18.500 1.958 13.455 1.00 95.12 264 LEU A CA 1
ATOM 1993 C C . LEU A 1 264 ? -19.659 2.737 14.091 1.00 95.12 264 LEU A C 1
ATOM 1995 O O . LEU A 1 264 ? -19.991 3.842 13.663 1.00 95.12 264 LEU A O 1
ATOM 1999 N N . ALA A 1 265 ? -20.231 2.194 15.166 1.00 95.31 265 ALA A N 1
ATOM 2000 C CA . ALA A 1 265 ? -21.145 2.949 16.021 1.00 95.31 265 ALA A CA 1
ATOM 2001 C C . ALA A 1 265 ? -20.423 4.152 16.665 1.00 95.31 265 ALA A C 1
ATOM 2003 O O . ALA A 1 265 ? -19.221 4.050 16.940 1.00 95.31 265 ALA A O 1
ATOM 2004 N N . PRO A 1 266 ? -21.108 5.282 16.932 1.00 93.81 266 PRO A N 1
ATOM 2005 C CA . PRO A 1 266 ? -20.486 6.467 17.526 1.00 93.81 266 PRO A CA 1
ATOM 2006 C C . PRO A 1 266 ? -19.744 6.178 18.837 1.00 93.81 266 PRO A C 1
ATOM 2008 O O . PRO A 1 266 ? -18.652 6.700 19.056 1.00 93.81 266 PRO A O 1
ATOM 2011 N N . GLU A 1 267 ? -20.293 5.313 19.690 1.00 94.06 267 GLU A N 1
ATOM 2012 C CA . GLU A 1 267 ? -19.689 4.917 20.964 1.00 94.06 267 GLU A CA 1
ATOM 2013 C C . GLU A 1 267 ? -18.376 4.166 20.728 1.00 94.06 267 GLU A C 1
ATOM 2015 O O . GLU A 1 267 ? -17.339 4.524 21.286 1.00 94.06 267 GLU A O 1
ATOM 2020 N N . THR A 1 268 ? -18.392 3.172 19.835 1.00 94.19 268 THR A N 1
ATOM 2021 C CA . THR A 1 268 ? -17.192 2.421 19.444 1.00 94.19 268 THR A CA 1
ATOM 2022 C C . THR A 1 268 ? -16.160 3.326 18.779 1.00 94.19 268 THR A C 1
ATOM 2024 O O . THR A 1 268 ? -14.973 3.205 19.065 1.00 94.19 268 THR A O 1
ATOM 2027 N N . SER A 1 269 ? -16.595 4.266 17.937 1.00 95.06 269 SER A N 1
ATOM 2028 C CA . SER A 1 269 ? -15.717 5.228 17.270 1.00 95.06 269 SER A CA 1
ATOM 2029 C C . SER A 1 269 ? -14.966 6.109 18.273 1.00 95.06 269 SER A C 1
ATOM 2031 O O . SER A 1 269 ? -13.766 6.315 18.104 1.00 95.06 269 SER A O 1
ATOM 2033 N N . ARG A 1 270 ? -15.633 6.585 19.336 1.00 96.50 270 ARG A N 1
ATOM 2034 C CA . ARG A 1 270 ? -14.994 7.370 20.412 1.00 96.50 270 ARG A CA 1
ATOM 2035 C C . ARG A 1 270 ? -13.975 6.546 21.196 1.00 96.50 270 ARG A C 1
ATOM 2037 O O . ARG A 1 270 ? -12.894 7.040 21.501 1.00 96.50 270 ARG A O 1
ATOM 2044 N N . VAL A 1 271 ? -14.296 5.285 21.500 1.00 95.75 271 VAL A N 1
ATOM 2045 C CA . VAL A 1 271 ? -13.353 4.369 22.164 1.00 95.75 271 VAL A CA 1
ATOM 2046 C C . VAL A 1 271 ? -12.127 4.144 21.282 1.00 95.75 271 VAL A C 1
ATOM 2048 O O . VAL A 1 271 ? -11.005 4.316 21.752 1.00 95.75 271 VAL A O 1
ATOM 2051 N N . VAL A 1 272 ? -12.323 3.832 19.999 1.00 95.62 272 VAL A N 1
ATOM 2052 C CA . VAL A 1 272 ? -11.233 3.664 19.028 1.00 95.62 272 VAL A CA 1
ATOM 2053 C C . VAL A 1 272 ? -10.357 4.918 18.968 1.00 95.62 272 VAL A C 1
ATOM 2055 O O . VAL A 1 272 ? -9.146 4.821 19.124 1.00 95.62 272 VAL A O 1
ATOM 2058 N N . GLU A 1 273 ? -10.955 6.102 18.842 1.00 96.25 273 GLU A N 1
ATOM 2059 C CA . GLU A 1 273 ? -10.224 7.373 18.819 1.00 96.25 273 GLU A CA 1
ATOM 2060 C C . GLU A 1 273 ? -9.424 7.638 20.105 1.00 96.25 273 GLU A C 1
ATOM 2062 O O . GLU A 1 273 ? -8.288 8.110 20.045 1.00 96.25 273 GLU A O 1
ATOM 2067 N N . SER A 1 274 ? -9.969 7.292 21.274 1.00 96.62 274 SER A N 1
ATOM 2068 C CA . SER A 1 274 ? -9.244 7.423 22.544 1.00 96.62 274 SER A CA 1
ATOM 2069 C C . SER A 1 274 ? -7.978 6.560 22.580 1.00 96.62 274 SER A C 1
ATOM 2071 O O . SER A 1 274 ? -6.931 7.019 23.037 1.00 96.62 274 SER A O 1
ATOM 2073 N N . TRP A 1 275 ? -8.041 5.348 22.023 1.00 96.75 275 TRP A N 1
ATOM 2074 C CA . TRP A 1 275 ? -6.911 4.424 21.973 1.00 96.75 275 TRP A CA 1
ATOM 2075 C C . TRP A 1 275 ? -5.898 4.778 20.884 1.00 96.75 275 TRP A C 1
ATOM 2077 O O . TRP A 1 275 ? -4.698 4.630 21.105 1.00 96.75 275 TRP A O 1
ATOM 2087 N N . GLU A 1 276 ? -6.346 5.314 19.747 1.00 96.31 276 GLU A N 1
ATOM 2088 C CA . GLU A 1 276 ? -5.450 5.917 18.753 1.00 96.31 276 GLU A CA 1
ATOM 2089 C C . GLU A 1 276 ? -4.640 7.060 19.382 1.00 96.31 276 GLU A C 1
ATOM 2091 O O . GLU A 1 276 ? -3.413 7.096 19.272 1.00 96.31 276 GLU A O 1
ATOM 2096 N N . ASN A 1 277 ? -5.311 7.964 20.106 1.00 96.75 277 ASN A N 1
ATOM 2097 C CA . ASN A 1 277 ? -4.656 9.066 20.809 1.00 96.75 277 ASN A CA 1
ATOM 2098 C C . ASN A 1 277 ? -3.701 8.560 21.896 1.00 96.75 277 ASN A C 1
ATOM 2100 O O . ASN A 1 277 ? -2.577 9.054 21.992 1.00 96.75 277 ASN A O 1
ATOM 2104 N N . PHE A 1 278 ? -4.105 7.549 22.672 1.00 96.50 278 PHE A N 1
ATOM 2105 C CA . PHE A 1 278 ? -3.240 6.906 23.661 1.00 96.50 278 PHE A CA 1
ATOM 2106 C C . PHE A 1 278 ? -1.975 6.326 23.018 1.00 96.50 278 PHE A C 1
ATOM 2108 O O . PHE A 1 278 ? -0.874 6.568 23.507 1.00 96.50 278 PHE A O 1
ATOM 2115 N N . ALA A 1 279 ? -2.105 5.604 21.902 1.00 96.69 279 ALA A N 1
ATOM 2116 C CA . ALA A 1 279 ? -0.969 5.013 21.203 1.00 96.69 279 ALA A CA 1
ATOM 2117 C C . ALA A 1 279 ? -0.002 6.086 20.681 1.00 96.69 279 ALA A C 1
ATOM 2119 O O . ALA A 1 279 ? 1.209 5.966 20.869 1.00 96.69 279 ALA A O 1
ATOM 2120 N N . VAL A 1 280 ? -0.518 7.171 20.091 1.00 97.62 280 VAL A N 1
ATOM 2121 C CA . VAL A 1 280 ? 0.309 8.303 19.636 1.00 97.62 280 VAL A CA 1
ATOM 2122 C C . VAL A 1 280 ? 1.007 8.991 20.815 1.00 97.62 280 VAL A C 1
ATOM 2124 O O . VAL A 1 280 ? 2.188 9.314 20.715 1.00 97.62 280 VAL A O 1
ATOM 2127 N N . GLN A 1 281 ? 0.328 9.172 21.951 1.00 96.75 281 GLN A N 1
ATOM 2128 C CA . GLN A 1 281 ? 0.945 9.716 23.167 1.00 96.75 281 GLN A CA 1
ATOM 2129 C C . GLN A 1 281 ? 2.019 8.782 23.740 1.00 96.75 281 GLN A C 1
ATOM 2131 O O . GLN A 1 281 ? 3.072 9.251 24.170 1.00 96.75 281 GLN A O 1
ATOM 2136 N N . ALA A 1 282 ? 1.791 7.468 23.727 1.00 95.19 282 ALA A N 1
ATOM 2137 C CA . ALA A 1 282 ? 2.783 6.482 24.144 1.00 95.19 282 ALA A CA 1
ATOM 2138 C C . ALA A 1 282 ? 4.019 6.520 23.231 1.00 95.19 282 ALA A C 1
ATOM 2140 O O . ALA A 1 282 ? 5.145 6.518 23.725 1.00 95.19 282 ALA A O 1
ATOM 2141 N N . ALA A 1 283 ? 3.823 6.639 21.915 1.00 95.25 283 ALA A N 1
ATOM 2142 C CA . ALA A 1 283 ? 4.911 6.835 20.964 1.00 95.25 283 ALA A CA 1
ATOM 2143 C C . ALA A 1 283 ? 5.672 8.144 21.231 1.00 95.25 283 ALA A C 1
ATOM 2145 O O . ALA A 1 283 ? 6.898 8.139 21.290 1.00 95.25 283 ALA A O 1
ATOM 2146 N N . ASN A 1 284 ? 4.959 9.247 21.473 1.00 96.25 284 ASN A N 1
ATOM 2147 C CA . ASN A 1 284 ? 5.552 10.537 21.826 1.00 96.25 284 ASN A CA 1
ATOM 2148 C C . ASN A 1 284 ? 6.444 10.448 23.079 1.00 96.25 284 ASN A C 1
ATOM 2150 O O . ASN A 1 284 ? 7.578 10.923 23.055 1.00 96.25 284 ASN A O 1
ATOM 2154 N N . LYS A 1 285 ? 5.975 9.766 24.131 1.00 95.06 285 LYS A N 1
ATOM 2155 C CA . LYS A 1 285 ? 6.751 9.534 25.360 1.00 95.06 285 LYS A CA 1
ATOM 2156 C C . LYS A 1 285 ? 8.035 8.739 25.116 1.00 95.06 285 LYS A C 1
ATOM 2158 O O . LYS A 1 285 ? 9.015 8.956 25.818 1.00 95.06 285 LYS A O 1
ATOM 2163 N N . ARG A 1 286 ? 8.064 7.838 24.125 1.00 93.06 286 ARG A N 1
ATOM 2164 C CA . ARG A 1 286 ? 9.292 7.105 23.760 1.00 93.06 286 ARG A CA 1
ATOM 2165 C C . ARG A 1 286 ? 10.349 8.024 23.152 1.00 93.06 286 ARG A C 1
ATOM 2167 O O . ARG A 1 286 ? 11.513 7.892 23.503 1.00 93.06 286 ARG A O 1
ATOM 2174 N N . PHE A 1 287 ? 9.947 8.975 22.305 1.00 93.81 287 PHE A N 1
ATOM 2175 C CA . PHE A 1 287 ? 10.864 10.007 21.807 1.00 93.81 287 PHE A CA 1
ATOM 2176 C C . PHE A 1 287 ? 11.395 10.889 22.944 1.00 93.81 287 PHE A C 1
ATOM 2178 O O . PHE A 1 287 ? 12.588 11.163 22.995 1.00 93.81 287 PHE A O 1
ATOM 2185 N N . GLU A 1 288 ? 10.526 11.299 23.873 1.00 93.94 288 GLU A N 1
ATOM 2186 C CA . GLU A 1 288 ? 10.920 12.105 25.039 1.00 93.94 288 GLU A CA 1
ATOM 2187 C C . GLU A 1 288 ? 11.907 11.359 25.945 1.00 93.94 288 GLU A C 1
ATOM 2189 O O . GLU A 1 288 ? 12.942 11.913 26.301 1.00 93.94 288 GLU A O 1
ATOM 2194 N N . ALA A 1 289 ? 11.626 10.092 26.262 1.00 92.06 289 ALA A N 1
ATOM 2195 C CA . ALA A 1 289 ? 12.498 9.249 27.079 1.00 92.06 289 ALA A CA 1
ATOM 2196 C C . ALA A 1 289 ? 13.862 8.980 26.422 1.00 92.06 289 ALA A C 1
ATOM 2198 O O . ALA A 1 289 ? 14.855 8.808 27.121 1.00 92.06 289 ALA A O 1
ATOM 2199 N N . ALA A 1 290 ? 13.912 8.954 25.088 1.00 90.00 290 ALA A N 1
ATOM 2200 C CA . ALA A 1 290 ? 15.145 8.805 24.322 1.00 90.00 290 ALA A CA 1
ATOM 2201 C C . ALA A 1 290 ? 15.866 10.139 24.050 1.00 90.00 290 ALA A C 1
ATOM 2203 O O . ALA A 1 290 ? 16.882 10.136 23.361 1.00 90.00 290 ALA A O 1
ATOM 2204 N N . HIS A 1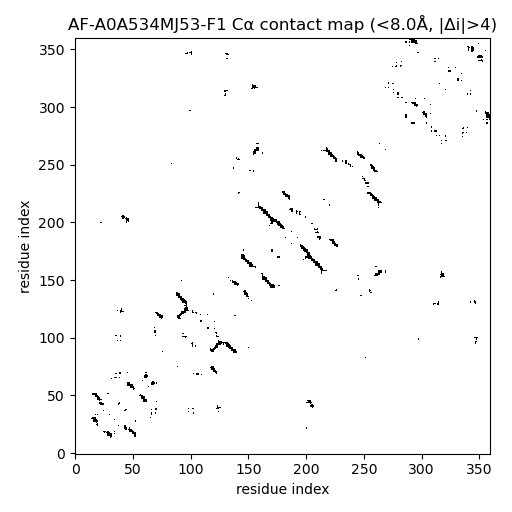 291 ? 15.338 11.274 24.531 1.00 91.56 291 HIS A N 1
ATOM 2205 C CA . HIS A 1 291 ? 15.823 12.618 24.192 1.00 91.56 291 HIS A CA 1
ATOM 2206 C C . HIS A 1 291 ? 15.977 12.840 22.676 1.00 91.56 291 HIS A C 1
ATOM 2208 O O . HIS A 1 291 ? 16.911 13.492 22.214 1.00 91.56 291 HIS A O 1
ATOM 2214 N N . ALA A 1 292 ? 15.052 12.280 21.894 1.00 91.56 292 ALA A N 1
ATOM 2215 C CA . ALA A 1 292 ? 15.130 12.255 20.443 1.00 91.56 292 ALA A CA 1
ATOM 2216 C C . ALA A 1 292 ? 14.093 13.174 19.795 1.00 91.56 292 ALA A C 1
ATOM 2218 O O . ALA A 1 292 ? 12.907 13.167 20.137 1.00 91.56 292 ALA A O 1
ATOM 2219 N N . THR A 1 293 ? 14.526 13.927 18.787 1.00 92.62 293 THR A N 1
ATOM 2220 C CA . THR A 1 293 ? 13.660 14.818 17.992 1.00 92.62 293 THR A CA 1
ATOM 2221 C C . THR A 1 293 ? 13.399 14.273 16.583 1.00 92.62 293 THR A C 1
ATOM 2223 O O . THR A 1 293 ? 12.608 14.840 15.822 1.00 92.62 293 THR A O 1
ATOM 2226 N N . ALA A 1 294 ? 14.042 13.160 16.220 1.00 92.56 294 ALA A N 1
ATOM 2227 C CA . ALA A 1 294 ? 13.931 12.528 14.913 1.00 92.56 294 ALA A CA 1
ATOM 2228 C C . ALA A 1 294 ? 14.310 11.037 14.941 1.00 92.56 294 ALA A C 1
ATOM 2230 O O . ALA A 1 294 ? 14.890 10.541 15.909 1.00 92.56 294 ALA A O 1
ATOM 2231 N N . LEU A 1 295 ? 14.000 10.344 13.844 1.00 90.12 295 LEU A N 1
ATOM 2232 C CA . LEU A 1 295 ? 14.557 9.034 13.509 1.00 90.12 295 LEU A CA 1
ATOM 2233 C C . LEU A 1 295 ? 15.601 9.157 12.402 1.00 90.12 295 LEU A C 1
ATOM 2235 O O . LEU A 1 295 ? 15.482 10.016 11.524 1.00 90.12 295 LEU A O 1
ATOM 2239 N N . SER A 1 296 ? 16.580 8.254 12.419 1.00 84.44 296 SER A N 1
ATOM 2240 C CA . SER A 1 296 ? 17.437 8.004 11.261 1.00 84.44 296 SER A CA 1
ATOM 2241 C C . SER A 1 296 ? 16.701 7.120 10.262 1.00 84.44 296 SER A C 1
ATOM 2243 O O . SER A 1 296 ? 16.206 6.051 10.622 1.00 84.44 296 SER A O 1
ATOM 2245 N N . ASP A 1 297 ? 16.668 7.525 8.997 1.00 77.31 297 ASP A N 1
ATOM 2246 C CA . ASP A 1 297 ? 16.279 6.625 7.917 1.00 77.31 297 ASP A CA 1
ATOM 2247 C C . ASP A 1 297 ? 17.438 5.686 7.527 1.00 77.31 297 ASP A C 1
ATOM 2249 O O . ASP A 1 297 ? 18.576 5.825 7.988 1.00 77.31 297 ASP A O 1
ATOM 2253 N N . SER A 1 298 ? 17.143 4.710 6.665 1.00 68.69 298 SER A N 1
ATOM 2254 C CA . SER A 1 298 ? 18.104 3.703 6.188 1.00 68.69 298 SER A CA 1
ATOM 2255 C C . SER A 1 298 ? 19.242 4.272 5.324 1.00 68.69 298 SER A C 1
ATOM 2257 O O . SER A 1 298 ? 20.206 3.567 5.029 1.00 68.69 298 SER A O 1
ATOM 2259 N N . ARG A 1 299 ? 19.143 5.538 4.911 1.00 68.50 299 ARG A N 1
ATOM 2260 C CA . ARG A 1 299 ? 20.112 6.280 4.095 1.00 68.50 299 ARG A CA 1
ATOM 2261 C C . ARG A 1 299 ? 20.818 7.383 4.896 1.00 68.50 299 ARG A C 1
ATOM 2263 O O . ARG A 1 299 ? 21.538 8.182 4.301 1.00 68.50 299 ARG A O 1
ATOM 2270 N N . GLY A 1 300 ? 20.627 7.427 6.217 1.00 70.81 300 GLY A N 1
ATOM 2271 C CA . GLY A 1 300 ? 21.198 8.445 7.103 1.00 70.81 300 GLY A CA 1
ATOM 2272 C C . GLY A 1 300 ? 20.490 9.803 7.040 1.00 70.81 300 GLY A C 1
ATOM 2273 O O . GLY A 1 300 ? 21.012 10.792 7.550 1.00 70.81 300 GLY A O 1
ATOM 2274 N N . GLY A 1 301 ? 19.319 9.876 6.407 1.00 81.62 301 GLY A N 1
ATOM 2275 C CA . GLY A 1 301 ? 18.441 11.036 6.444 1.00 81.62 301 GLY A CA 1
ATOM 2276 C C . GLY A 1 301 ? 17.697 11.149 7.774 1.00 81.62 301 GLY A C 1
ATOM 2277 O O . GLY A 1 301 ? 17.519 10.179 8.511 1.00 81.62 301 GLY A O 1
ATOM 2278 N N . ARG A 1 302 ? 17.267 12.371 8.093 1.00 90.69 302 ARG A N 1
ATOM 2279 C CA . ARG A 1 302 ? 16.566 12.700 9.338 1.00 90.69 302 ARG A CA 1
ATOM 2280 C C . ARG A 1 302 ? 15.063 12.773 9.087 1.00 90.69 302 ARG A C 1
ATOM 2282 O O . ARG A 1 302 ? 14.611 13.615 8.315 1.00 90.69 302 ARG A O 1
ATOM 2289 N N . ILE A 1 303 ? 14.287 11.943 9.783 1.00 92.00 303 ILE A N 1
ATOM 2290 C CA . ILE A 1 303 ? 12.820 11.976 9.759 1.00 92.00 303 ILE A CA 1
ATOM 2291 C C . ILE A 1 303 ? 12.324 12.651 11.044 1.00 92.00 303 ILE A C 1
ATOM 2293 O O . ILE A 1 303 ? 12.469 12.067 12.120 1.00 92.00 303 ILE A O 1
ATOM 2297 N N . PRO A 1 304 ? 11.726 13.854 10.976 1.00 95.06 304 PRO A N 1
ATOM 2298 C CA . PRO A 1 304 ? 11.248 14.559 12.162 1.00 95.06 304 PRO A CA 1
ATOM 2299 C C . PRO A 1 304 ? 10.218 13.746 12.952 1.00 95.06 304 PRO A C 1
ATOM 2301 O O . PRO A 1 304 ? 9.325 13.130 12.364 1.00 95.06 304 PRO A O 1
ATOM 2304 N N . LYS A 1 305 ? 10.297 13.809 14.287 1.00 95.44 305 LYS A N 1
ATOM 2305 C CA . LYS A 1 305 ? 9.352 13.174 15.220 1.00 95.44 305 LYS A CA 1
ATOM 2306 C C . LYS A 1 305 ? 7.889 13.406 14.829 1.00 95.44 305 LYS A C 1
ATOM 2308 O O . LYS A 1 305 ? 7.127 12.449 14.744 1.00 95.44 305 LYS A O 1
ATOM 2313 N N . GLU A 1 306 ? 7.507 14.644 14.520 1.00 96.19 306 GLU A N 1
ATOM 2314 C CA . GLU A 1 306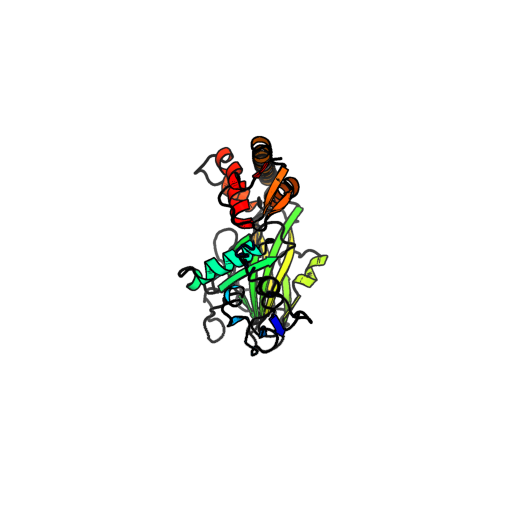 ? 6.124 14.977 14.147 1.00 96.19 306 GLU A CA 1
ATOM 2315 C C . GLU A 1 306 ? 5.658 14.239 12.886 1.00 96.19 306 GLU A C 1
ATOM 2317 O O . GLU A 1 306 ? 4.543 13.717 12.841 1.00 96.19 306 GLU A O 1
ATOM 2322 N N . SER A 1 307 ? 6.533 14.095 11.886 1.00 94.44 307 SER A N 1
ATOM 2323 C CA . SER A 1 307 ? 6.235 13.310 10.684 1.00 94.44 307 SER A CA 1
ATOM 2324 C C . SER A 1 307 ? 6.056 11.824 11.004 1.00 94.44 307 SER A C 1
ATOM 2326 O O . SER A 1 307 ? 5.171 11.180 10.439 1.00 94.44 307 SER A O 1
ATOM 2328 N N . VAL A 1 308 ? 6.855 11.276 11.929 1.00 94.81 308 VAL A N 1
ATOM 2329 C CA . VAL A 1 308 ? 6.708 9.888 12.399 1.00 94.81 308 VAL A CA 1
ATOM 2330 C C . VAL A 1 308 ? 5.366 9.705 13.106 1.00 94.81 308 VAL A C 1
ATOM 2332 O O . VAL A 1 308 ? 4.627 8.785 12.765 1.00 94.81 308 VAL A O 1
ATOM 2335 N N . LEU A 1 309 ? 5.017 10.588 14.047 1.00 96.62 309 LEU A N 1
ATOM 2336 C CA . LEU A 1 309 ? 3.765 10.508 14.808 1.00 96.62 309 LEU A CA 1
ATOM 2337 C C . LEU A 1 309 ? 2.530 10.676 13.912 1.00 96.62 309 LEU A C 1
ATOM 2339 O O . LEU A 1 309 ? 1.538 9.968 14.094 1.00 96.62 309 LEU A O 1
ATOM 2343 N N . GLN A 1 310 ? 2.591 11.557 12.910 1.00 96.06 310 GLN A N 1
ATOM 2344 C CA . GLN A 1 310 ? 1.514 11.742 11.935 1.00 96.06 310 GLN A CA 1
ATOM 2345 C C . GLN A 1 310 ? 1.290 10.487 11.075 1.00 96.06 310 GLN A C 1
ATOM 2347 O O . GLN A 1 310 ? 0.149 10.060 10.870 1.00 96.06 310 GLN A O 1
ATOM 2352 N N . ARG A 1 311 ? 2.368 9.863 10.587 1.00 95.44 311 ARG A N 1
ATOM 2353 C CA . ARG A 1 311 ? 2.279 8.615 9.812 1.00 95.44 311 ARG A CA 1
ATOM 2354 C C . ARG A 1 311 ? 1.845 7.440 10.683 1.00 95.44 311 ARG A C 1
ATOM 2356 O O . ARG A 1 311 ? 0.990 6.664 10.267 1.00 95.44 311 ARG A O 1
ATOM 2363 N N . PHE A 1 312 ? 2.343 7.364 11.917 1.00 97.00 312 PHE A N 1
ATOM 2364 C CA . PHE A 1 312 ? 1.913 6.361 12.887 1.00 97.00 312 PHE A CA 1
ATOM 2365 C C . PHE A 1 312 ? 0.414 6.477 13.187 1.00 97.00 312 PHE A C 1
ATOM 2367 O O . PHE A 1 312 ? -0.290 5.473 13.186 1.00 97.00 312 PHE A O 1
ATOM 2374 N N . ARG A 1 313 ? -0.120 7.697 13.327 1.00 96.56 313 ARG A N 1
ATOM 2375 C CA . ARG A 1 313 ? -1.571 7.909 13.450 1.00 96.56 313 ARG A CA 1
ATOM 2376 C C . ARG A 1 313 ? -2.344 7.334 12.260 1.00 96.56 313 ARG A C 1
ATOM 2378 O O . ARG A 1 313 ? -3.388 6.730 12.459 1.00 96.56 313 ARG A O 1
ATOM 2385 N N . SER A 1 314 ? -1.821 7.481 11.044 1.00 95.00 314 SER A N 1
ATOM 2386 C CA . SER A 1 314 ? -2.446 6.920 9.835 1.00 95.00 314 SER A CA 1
ATOM 2387 C C . SER A 1 314 ? -2.354 5.387 9.775 1.00 95.00 314 SER A C 1
ATOM 2389 O O . SER A 1 314 ? -3.231 4.736 9.214 1.00 95.00 314 SER A O 1
ATOM 2391 N N . TYR A 1 315 ? -1.317 4.799 10.379 1.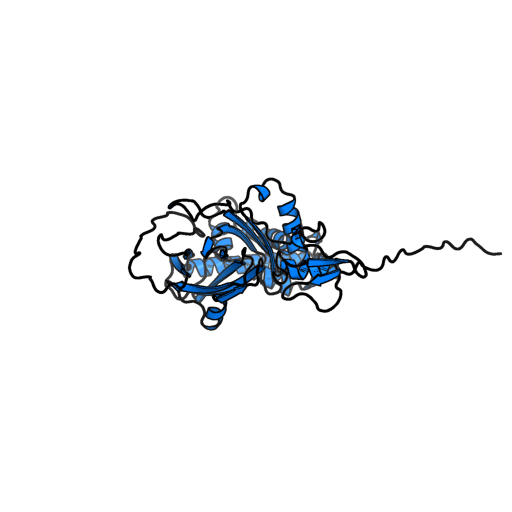00 95.75 315 TYR A N 1
ATOM 2392 C CA . TYR A 1 315 ? -1.155 3.348 10.513 1.00 95.75 315 TYR A CA 1
ATOM 2393 C C . TYR A 1 315 ? -2.173 2.725 11.487 1.00 95.75 315 TYR A C 1
ATOM 2395 O O . TYR A 1 315 ? -2.611 1.589 11.289 1.00 95.75 315 TYR A O 1
ATOM 2403 N N . LEU A 1 316 ? -2.601 3.476 12.509 1.00 96.19 316 LEU A N 1
ATOM 2404 C CA . LEU A 1 316 ? -3.581 3.064 13.521 1.00 96.19 316 LEU A CA 1
ATOM 2405 C C . LEU A 1 316 ? -5.020 3.063 12.980 1.00 96.19 316 LEU A C 1
ATOM 2407 O O . LEU A 1 316 ? -5.893 3.770 13.473 1.00 96.19 316 LEU A O 1
ATOM 2411 N N . THR A 1 317 ? -5.281 2.260 11.949 1.00 94.69 317 THR A N 1
ATOM 2412 C CA . THR A 1 317 ? -6.607 2.220 11.323 1.00 94.69 317 THR A CA 1
ATOM 2413 C C . THR A 1 317 ? -7.693 1.722 12.294 1.00 94.69 317 THR A C 1
ATOM 2415 O O . THR A 1 317 ? -7.398 0.880 13.151 1.00 94.69 317 THR A O 1
ATOM 2418 N N . PRO A 1 318 ? -8.972 2.124 12.131 1.00 94.44 318 PRO A N 1
ATOM 2419 C CA . PRO A 1 318 ? -10.033 1.727 13.058 1.00 94.44 318 PRO A CA 1
ATOM 2420 C C . PRO A 1 318 ? -10.180 0.210 13.217 1.00 94.44 318 PRO A C 1
ATOM 2422 O O . PRO A 1 318 ? -10.390 -0.275 14.327 1.00 94.44 318 PRO A O 1
ATOM 2425 N N . ALA A 1 319 ? -10.017 -0.562 12.136 1.00 92.38 319 ALA A N 1
ATOM 2426 C CA . ALA A 1 319 ? -10.047 -2.023 12.204 1.00 92.38 319 ALA A CA 1
ATOM 2427 C C . ALA A 1 319 ? -8.871 -2.618 12.994 1.00 92.38 319 ALA A C 1
ATOM 2429 O O . ALA A 1 319 ? -9.066 -3.605 13.701 1.00 92.38 319 ALA A O 1
ATOM 2430 N N . LEU A 1 320 ? -7.670 -2.030 12.898 1.00 93.69 320 LEU A N 1
ATOM 2431 C CA . LEU A 1 320 ? -6.507 -2.471 13.674 1.00 93.69 320 LEU A CA 1
ATOM 2432 C C . LEU A 1 320 ? -6.762 -2.249 15.168 1.00 93.69 320 LEU A C 1
ATOM 2434 O O . LEU A 1 320 ? -6.650 -3.183 15.957 1.00 93.69 320 LEU A O 1
ATOM 2438 N N . VAL A 1 321 ? -7.178 -1.036 15.539 1.00 94.94 321 VAL A N 1
ATOM 2439 C CA . VAL A 1 321 ? -7.462 -0.669 16.933 1.00 94.94 321 VAL A CA 1
ATOM 2440 C C . VAL A 1 321 ? -8.602 -1.513 17.500 1.00 94.94 321 VAL A C 1
ATOM 2442 O O . VAL A 1 321 ? -8.452 -2.115 18.559 1.00 94.94 321 VAL A O 1
ATOM 2445 N N . ALA A 1 322 ? -9.720 -1.639 16.779 1.00 91.44 322 ALA A N 1
ATOM 2446 C CA . ALA A 1 322 ? -10.831 -2.485 17.205 1.00 91.44 322 ALA A CA 1
ATOM 2447 C C . ALA A 1 322 ? -10.433 -3.968 17.310 1.00 91.44 322 ALA A C 1
ATOM 2449 O O . ALA A 1 322 ? -10.936 -4.672 18.182 1.00 91.44 322 ALA A O 1
ATOM 2450 N N . GLY A 1 323 ? -9.532 -4.446 16.445 1.00 89.44 323 GLY A N 1
ATOM 2451 C CA . GLY A 1 323 ? -8.970 -5.794 16.511 1.00 89.44 323 GLY A CA 1
ATOM 2452 C C . GLY A 1 323 ? -8.155 -6.023 17.783 1.00 89.44 323 GLY A C 1
ATOM 2453 O O . GLY A 1 323 ? -8.398 -7.004 18.479 1.00 89.44 323 GLY A O 1
ATOM 2454 N N . VAL A 1 324 ? -7.263 -5.087 18.126 1.00 90.88 324 VAL A N 1
ATOM 2455 C CA . VAL A 1 324 ? -6.473 -5.124 19.372 1.00 90.88 324 VAL A CA 1
ATOM 2456 C C . VAL A 1 324 ? -7.381 -5.108 20.601 1.00 90.88 324 VAL A C 1
ATOM 2458 O O . VAL A 1 324 ? -7.185 -5.900 21.512 1.00 90.88 324 VAL A O 1
ATOM 2461 N N . LEU A 1 325 ? -8.413 -4.260 20.615 1.00 89.81 325 LEU A N 1
ATOM 2462 C CA . LEU A 1 325 ? -9.346 -4.165 21.744 1.00 89.81 325 LEU A CA 1
ATOM 2463 C C . LEU A 1 325 ? -10.215 -5.415 21.932 1.00 89.81 325 LEU A C 1
ATOM 2465 O O . LEU A 1 325 ? -10.662 -5.684 23.043 1.00 89.81 325 LEU A O 1
ATOM 2469 N N . LYS A 1 326 ? -10.479 -6.162 20.855 1.00 88.06 326 LYS A N 1
ATOM 2470 C CA . LYS A 1 326 ? -11.217 -7.434 20.903 1.00 88.06 326 LYS A CA 1
ATOM 2471 C C . LYS A 1 326 ? -10.316 -8.620 21.264 1.00 88.06 326 LYS A C 1
ATOM 2473 O O . LYS A 1 326 ? -10.836 -9.674 21.633 1.00 88.06 326 LYS A O 1
ATOM 2478 N N . ASP A 1 327 ? -8.996 -8.487 21.129 1.00 85.56 327 ASP A N 1
ATOM 2479 C CA . ASP A 1 327 ? -8.051 -9.548 21.467 1.00 85.56 327 ASP A CA 1
ATOM 2480 C C . ASP A 1 327 ? -7.797 -9.592 22.980 1.00 85.56 327 ASP A C 1
ATOM 2482 O O . ASP A 1 327 ? -6.982 -8.859 23.533 1.00 85.56 327 ASP A O 1
ATOM 2486 N N . ASN A 1 328 ? -8.475 -10.516 23.660 1.00 75.56 328 ASN A N 1
ATOM 2487 C CA . ASN A 1 328 ? -8.364 -10.696 25.109 1.00 75.56 328 ASN A CA 1
ATOM 2488 C C . ASN A 1 328 ? -7.047 -11.360 25.561 1.00 75.56 328 ASN A C 1
ATOM 2490 O O . ASN A 1 328 ? -6.889 -11.660 26.744 1.00 75.56 328 ASN A O 1
ATOM 2494 N N . ARG A 1 329 ? -6.102 -11.646 24.653 1.00 85.31 329 ARG A N 1
ATOM 2495 C CA . ARG A 1 329 ? -4.831 -12.303 25.008 1.00 85.31 329 ARG A CA 1
ATOM 2496 C C . ARG A 1 329 ? -3.883 -11.403 25.788 1.00 85.31 329 ARG A C 1
ATOM 2498 O O . ARG A 1 329 ? -3.044 -11.921 26.525 1.00 85.31 329 ARG A O 1
ATOM 2505 N N . ARG A 1 330 ? -3.951 -10.084 25.589 1.00 84.31 330 ARG A N 1
ATOM 2506 C CA . ARG A 1 330 ? -3.096 -9.110 26.276 1.00 84.31 330 ARG A CA 1
ATOM 2507 C C . ARG A 1 330 ? -3.875 -7.837 26.599 1.00 84.31 330 ARG A C 1
ATOM 2509 O O . ARG A 1 330 ? -4.670 -7.405 25.771 1.00 84.31 330 ARG A O 1
ATOM 2516 N N . PRO A 1 331 ? -3.608 -7.207 27.754 1.00 88.25 331 PRO A N 1
ATOM 2517 C CA . PRO A 1 331 ? -4.162 -5.899 28.071 1.00 88.25 331 PRO A CA 1
ATOM 2518 C C . PRO A 1 331 ? -3.789 -4.863 26.992 1.00 88.25 331 PRO A C 1
ATOM 2520 O O . PRO A 1 331 ? -2.619 -4.810 26.590 1.00 88.25 331 PRO A O 1
ATOM 2523 N N . PRO A 1 332 ? -4.738 -4.048 26.494 1.00 84.62 332 PRO A N 1
ATOM 2524 C CA . PRO A 1 332 ? -4.465 -3.119 25.398 1.00 84.62 332 PRO A CA 1
ATOM 2525 C C . PRO A 1 332 ? -3.348 -2.106 25.701 1.00 84.62 332 PRO A C 1
ATOM 2527 O O . PRO A 1 332 ? -2.541 -1.790 24.827 1.00 84.62 332 PRO A O 1
ATOM 2530 N N . ASP A 1 333 ? -3.227 -1.668 26.952 1.00 87.25 333 ASP A N 1
ATOM 2531 C CA . ASP A 1 333 ? -2.159 -0.802 27.466 1.00 87.25 333 ASP A CA 1
ATOM 2532 C C . ASP A 1 333 ? -0.749 -1.395 27.302 1.00 87.25 333 ASP A C 1
ATOM 2534 O O . ASP A 1 333 ? 0.221 -0.646 27.212 1.00 87.25 333 ASP A O 1
ATOM 2538 N N . GLN A 1 334 ? -0.623 -2.720 27.175 1.00 87.44 334 GLN A N 1
ATOM 2539 C CA . GLN A 1 334 ? 0.648 -3.391 26.878 1.00 87.44 334 GLN A CA 1
ATOM 2540 C C . GLN A 1 334 ? 0.905 -3.563 25.375 1.00 87.44 334 GLN A C 1
ATOM 2542 O O . GLN A 1 334 ? 2.055 -3.741 24.962 1.00 87.44 334 GLN A O 1
ATOM 2547 N N . VAL A 1 335 ? -0.148 -3.548 24.552 1.00 89.25 335 VAL A N 1
ATOM 2548 C CA . VAL A 1 335 ? -0.067 -3.782 23.102 1.00 89.25 335 VAL A CA 1
ATOM 2549 C C . VAL A 1 335 ? 0.165 -2.476 22.349 1.00 89.25 335 VAL A C 1
ATOM 2551 O O . VAL A 1 335 ? 1.099 -2.392 21.555 1.00 89.25 335 VAL A O 1
ATOM 2554 N N . PHE A 1 336 ? -0.626 -1.436 22.626 1.00 90.50 336 PHE A N 1
ATOM 2555 C CA . PHE A 1 336 ? -0.551 -0.159 21.907 1.00 90.50 336 PHE A CA 1
ATOM 2556 C C . PHE A 1 336 ? 0.846 0.490 21.899 1.00 90.50 336 PHE A C 1
ATOM 2558 O O . PHE A 1 336 ? 1.256 0.957 20.835 1.00 90.50 336 PHE A O 1
ATOM 2565 N N . PRO A 1 337 ? 1.636 0.474 22.994 1.00 87.00 337 PRO A N 1
ATOM 2566 C CA . PRO A 1 337 ? 3.002 1.006 22.969 1.00 87.00 337 PRO A CA 1
ATOM 2567 C C . PRO A 1 337 ? 3.956 0.271 22.010 1.00 87.00 337 PRO A C 1
ATOM 2569 O O . PRO A 1 337 ? 4.924 0.869 21.532 1.00 87.00 337 PRO A O 1
ATOM 2572 N N . ARG A 1 338 ? 3.687 -1.011 21.718 1.00 88.81 338 ARG A N 1
ATOM 2573 C CA . ARG A 1 338 ? 4.495 -1.853 20.817 1.00 88.81 338 ARG A CA 1
ATOM 2574 C C . ARG A 1 338 ? 4.128 -1.672 19.346 1.00 88.81 338 ARG A C 1
ATOM 2576 O O . ARG A 1 338 ? 4.957 -1.953 18.487 1.00 88.81 338 ARG A O 1
ATOM 2583 N N . LEU A 1 339 ? 2.937 -1.145 19.046 1.00 93.44 339 LEU A N 1
ATOM 2584 C CA . LEU A 1 339 ? 2.518 -0.880 17.664 1.00 93.44 339 LEU A CA 1
ATOM 2585 C C . LEU A 1 339 ? 3.440 0.118 16.955 1.00 93.44 339 LEU A C 1
ATOM 2587 O O . LEU A 1 339 ? 3.530 0.080 15.731 1.00 93.44 339 LEU A O 1
ATOM 2591 N N . LEU A 1 340 ? 4.141 0.986 17.697 1.00 94.50 340 LEU A N 1
ATOM 2592 C CA . LEU A 1 340 ? 5.163 1.850 17.107 1.00 94.50 340 LEU A CA 1
ATOM 2593 C C . LEU A 1 340 ? 6.302 1.024 16.492 1.00 94.50 340 LEU A C 1
ATOM 2595 O O . LEU A 1 340 ? 6.732 1.330 15.387 1.00 94.50 340 LEU A O 1
ATOM 2599 N N . ASP A 1 341 ? 6.779 -0.021 17.173 1.00 92.62 341 ASP A N 1
ATOM 2600 C CA . ASP A 1 341 ? 7.864 -0.860 16.650 1.00 92.62 341 ASP A CA 1
ATOM 2601 C C . ASP A 1 341 ? 7.410 -1.637 15.410 1.00 92.62 341 ASP A C 1
ATOM 2603 O O . ASP A 1 341 ? 8.153 -1.723 14.435 1.00 92.62 341 ASP A O 1
ATOM 2607 N N . GLU A 1 342 ? 6.174 -2.146 15.417 1.00 92.94 342 GLU A N 1
ATOM 2608 C CA . GLU A 1 342 ? 5.571 -2.801 14.248 1.00 92.94 342 GLU A CA 1
ATOM 2609 C C . GLU A 1 342 ? 5.451 -1.832 13.066 1.00 92.94 342 GLU A C 1
ATOM 2611 O O . GLU A 1 342 ? 5.885 -2.147 11.961 1.00 92.94 342 GLU A O 1
ATOM 2616 N N . PHE A 1 343 ? 4.952 -0.617 13.309 1.00 94.94 343 PHE A N 1
ATOM 2617 C CA . PHE A 1 343 ? 4.871 0.433 12.296 1.00 94.94 343 PHE A CA 1
ATOM 2618 C C . PHE A 1 343 ? 6.243 0.783 11.709 1.00 94.94 343 PHE A C 1
ATOM 2620 O O . PHE A 1 343 ? 6.377 0.891 10.492 1.00 94.94 343 PHE A O 1
ATOM 2627 N N . LEU A 1 344 ? 7.270 0.960 12.545 1.00 93.50 344 LEU A N 1
ATOM 2628 C CA . LEU A 1 344 ? 8.618 1.298 12.081 1.00 93.50 344 LEU A CA 1
ATOM 2629 C C . LEU A 1 344 ? 9.278 0.138 11.329 1.00 93.50 344 LEU A C 1
ATOM 2631 O O . LEU A 1 344 ? 10.016 0.373 10.370 1.00 93.50 344 LEU A O 1
ATOM 2635 N N . PHE A 1 345 ? 8.987 -1.105 11.706 1.00 92.25 345 PHE A N 1
ATOM 2636 C CA . PHE A 1 345 ? 9.408 -2.270 10.937 1.00 92.25 345 PHE A CA 1
ATOM 2637 C C . PHE A 1 345 ? 8.715 -2.323 9.569 1.00 92.25 345 PHE A C 1
ATOM 2639 O O . PHE A 1 345 ? 9.369 -2.507 8.539 1.00 92.25 345 PHE A O 1
ATOM 2646 N N . ASP A 1 346 ? 7.403 -2.114 9.528 1.00 92.75 346 ASP A N 1
ATOM 2647 C CA . ASP A 1 346 ? 6.641 -2.135 8.282 1.00 92.75 346 ASP A CA 1
ATOM 2648 C C . ASP A 1 346 ? 7.027 -0.978 7.362 1.00 92.75 346 ASP A C 1
ATOM 2650 O O . ASP A 1 346 ? 7.166 -1.182 6.157 1.00 92.75 346 ASP A O 1
ATOM 2654 N N . TRP A 1 347 ? 7.263 0.215 7.915 1.00 93.31 347 TRP A N 1
ATOM 2655 C CA . TRP A 1 347 ? 7.610 1.411 7.154 1.00 93.31 347 TRP A CA 1
ATOM 2656 C C . TRP A 1 347 ? 9.078 1.430 6.719 1.00 93.31 347 TRP A C 1
ATOM 2658 O O . TRP A 1 347 ? 9.346 1.656 5.544 1.00 93.31 347 TRP A O 1
ATOM 2668 N N . LEU A 1 348 ? 10.014 1.159 7.633 1.00 91.50 348 LEU A N 1
ATOM 2669 C CA . LEU A 1 348 ? 11.453 1.396 7.439 1.00 91.50 348 LEU A CA 1
ATOM 2670 C C . LEU A 1 348 ? 12.318 0.133 7.583 1.00 91.50 348 LEU A C 1
ATOM 2672 O O . LEU A 1 348 ? 13.511 0.171 7.291 1.00 91.50 348 LEU A O 1
ATOM 2676 N N . GLY A 1 349 ? 11.753 -0.993 8.027 1.00 88.88 349 GLY A N 1
ATOM 2677 C CA . GLY A 1 349 ? 12.508 -2.224 8.301 1.00 88.88 349 GLY A CA 1
ATOM 2678 C C . GLY A 1 349 ? 13.275 -2.212 9.628 1.00 88.88 349 GLY A C 1
ATOM 2679 O O . GLY A 1 349 ? 14.117 -3.081 9.857 1.00 88.88 349 GLY A O 1
ATOM 2680 N N . LEU A 1 350 ? 12.999 -1.249 10.511 1.00 86.44 350 LEU A N 1
ATOM 2681 C CA . LEU A 1 350 ? 13.684 -1.098 11.796 1.00 86.44 350 LEU A CA 1
ATOM 2682 C C . LEU A 1 350 ? 13.172 -2.121 12.819 1.00 86.44 350 LEU A C 1
ATOM 2684 O O . LEU A 1 350 ? 11.983 -2.167 13.129 1.00 86.44 350 LEU A O 1
ATOM 2688 N N . LYS A 1 351 ? 14.073 -2.939 13.371 1.00 79.62 351 LYS A N 1
ATOM 2689 C CA . LYS A 1 351 ? 13.749 -3.908 14.430 1.00 79.62 351 LYS A CA 1
ATOM 2690 C C . LYS A 1 351 ? 13.832 -3.232 15.800 1.00 79.62 351 LYS A C 1
ATOM 2692 O O . LYS A 1 351 ? 14.841 -3.347 16.485 1.00 79.62 351 LYS A O 1
ATOM 2697 N N . GLY A 1 352 ? 12.755 -2.545 16.173 1.00 67.38 352 GLY A N 1
ATOM 2698 C CA . GLY A 1 352 ? 12.647 -1.799 17.429 1.00 67.38 352 GLY A CA 1
ATOM 2699 C C . GLY A 1 352 ? 13.103 -0.344 17.298 1.00 67.38 352 GLY A C 1
ATOM 2700 O O . GLY A 1 352 ? 14.102 -0.048 16.644 1.00 67.38 352 GLY A O 1
ATOM 2701 N N . ALA A 1 353 ? 12.356 0.574 17.915 1.00 67.44 353 ALA A N 1
ATOM 2702 C CA . ALA A 1 353 ? 12.570 2.015 17.770 1.00 67.44 353 ALA A CA 1
ATOM 2703 C C . ALA A 1 353 ? 13.840 2.533 18.471 1.00 67.44 353 ALA A C 1
ATOM 2705 O O . ALA A 1 353 ? 14.390 3.551 18.065 1.00 67.44 353 ALA A O 1
ATOM 2706 N N . GLU A 1 354 ? 14.316 1.834 19.505 1.00 70.94 354 GLU A N 1
ATOM 2707 C CA . GLU A 1 354 ? 15.403 2.300 20.382 1.00 70.94 354 GLU A CA 1
ATOM 2708 C C . GLU A 1 354 ? 16.720 2.532 19.634 1.00 70.94 354 GLU A C 1
ATOM 2710 O O . GLU A 1 354 ? 17.406 3.513 19.897 1.00 70.94 354 GLU A O 1
ATOM 2715 N N . GLY A 1 355 ? 17.040 1.686 18.651 1.00 66.75 355 GLY A N 1
ATOM 2716 C CA . GLY A 1 355 ? 18.247 1.833 17.830 1.00 66.75 355 GLY A CA 1
ATOM 2717 C C . GLY A 1 355 ? 18.134 2.865 16.703 1.00 66.75 355 GLY A C 1
ATOM 2718 O O . GLY A 1 355 ? 19.108 3.078 15.988 1.00 66.75 355 GLY A O 1
ATOM 2719 N N . ALA A 1 356 ? 16.958 3.467 16.506 1.00 74.00 356 ALA A N 1
ATOM 2720 C CA . ALA A 1 356 ? 16.689 4.399 15.411 1.00 74.00 356 ALA A CA 1
ATOM 2721 C C . ALA A 1 356 ? 16.519 5.854 15.868 1.00 74.00 356 ALA A C 1
ATOM 2723 O O . ALA A 1 356 ? 16.491 6.760 15.029 1.00 74.00 356 ALA A O 1
ATOM 2724 N N . PHE A 1 357 ? 16.383 6.079 17.176 1.00 81.75 357 PHE A N 1
ATOM 2725 C CA . PHE A 1 357 ? 16.269 7.405 17.763 1.00 81.75 357 PHE A CA 1
ATOM 2726 C C . PHE A 1 357 ? 17.584 8.175 17.632 1.00 81.75 357 PHE A C 1
ATOM 2728 O O . PHE A 1 357 ? 18.648 7.685 18.003 1.00 81.75 357 PHE A O 1
ATOM 2735 N N . LEU A 1 358 ? 17.499 9.397 17.106 1.00 68.62 358 LEU A N 1
ATOM 2736 C CA . LEU A 1 358 ? 18.625 10.321 17.045 1.00 68.62 358 LEU A CA 1
ATOM 2737 C C . LEU A 1 358 ? 18.528 11.287 18.224 1.00 68.62 358 LEU A C 1
ATOM 2739 O O . LEU A 1 358 ? 17.630 12.136 18.248 1.00 68.62 358 LEU A O 1
ATOM 2743 N N . SER A 1 359 ? 19.433 11.128 19.190 1.00 63.38 359 SER A N 1
ATOM 2744 C CA . SER A 1 359 ? 19.655 12.100 20.260 1.00 63.38 359 SER A CA 1
ATOM 2745 C C . SER A 1 359 ? 20.313 13.357 19.696 1.00 63.38 359 SER A C 1
ATOM 2747 O O . SER A 1 359 ? 21.110 13.268 18.757 1.00 63.38 359 SER A O 1
ATOM 2749 N N . GLU A 1 360 ? 19.996 14.508 20.277 1.00 58.00 360 GLU A N 1
ATOM 2750 C CA . GLU A 1 360 ? 20.762 15.743 20.055 1.00 58.00 360 GLU A CA 1
ATOM 2751 C C . GLU A 1 360 ? 21.919 15.879 21.042 1.00 58.00 360 GLU A C 1
ATOM 2753 O O . GLU A 1 360 ? 21.734 15.512 22.227 1.00 58.00 360 GLU A O 1
#

Sequence (360 aa):
MGGPSADRATLTTNPILWQVNGAGGPSSPVRSDQVLAQIAAGRLGFASTVRRVPDGPWARAADQREFGYAFPYVNLPTGKPKRKGQPSPVGLIAMNSDLGRALAVAGELVSDPKARNLNFFCSAYLDWLPAPLLRRTHLFQMWDGFWIAPIVESGAVKPGGWLNLYLVALNLKDREQQRTLRASDAPIAEGMRGSLSFALPPYSWTIQMVSVPATGAPGFHKVSFKTRSGAERAATAVAVGVLTLGSFVYAPGSSGFNLQFEILAPETSRVVESWENFAVQAANKRFEAAHATALSDSRGGRIPKESVLQRFRSYLTPALVAGVLKDNRRPPDQVFPRLLDEFLFDWLGLKGAEGAFLSE

Solvent-accessible surface area (backbone atoms only — not comparable to full-atom values): 19880 Å² total; per-residue (Å²): 135,84,83,84,81,79,80,76,77,77,80,75,69,74,80,72,36,32,39,49,51,48,71,84,47,58,95,56,71,37,45,65,70,59,54,46,51,34,32,22,49,34,44,41,31,62,68,18,27,32,21,43,63,90,83,46,69,80,40,46,36,53,78,35,89,93,41,24,52,40,50,65,48,75,57,71,83,91,68,79,80,82,62,92,85,66,78,64,46,44,26,42,40,37,40,20,48,34,59,69,35,19,48,49,53,17,48,51,45,73,68,33,74,70,51,66,73,35,30,30,37,36,33,27,33,36,78,84,47,67,41,54,42,78,46,77,37,46,45,40,68,54,47,94,53,28,33,39,32,61,43,68,78,38,45,28,28,45,70,76,35,59,42,47,33,37,39,38,38,35,29,71,35,92,53,68,46,77,49,49,55,41,74,36,89,45,67,63,40,84,92,32,58,66,50,38,52,45,78,36,54,38,28,19,40,44,75,37,59,37,40,31,64,34,79,68,73,63,44,82,47,51,38,37,39,29,56,81,62,101,76,83,83,82,63,92,52,90,68,92,76,89,77,68,85,72,51,72,54,67,43,70,92,51,43,43,46,30,44,42,36,32,31,38,46,71,68,58,37,52,52,41,50,51,50,47,52,47,28,48,51,45,48,51,50,51,32,60,76,57,55,27,63,26,32,55,46,100,86,73,45,81,44,48,42,68,61,52,50,55,28,49,56,57,55,55,29,55,36,57,48,51,49,49,72,68,41,85,87,53,64,52,86,71,47,44,59,50,48,53,30,54,48,39,28,65,41,64,62,39,89,44,58,81,87,34,53,38,62,124

Radius of gyration: 23.3 Å; Cα contacts (8 Å, |Δi|>4): 694; chains: 1; bounding box: 96×38×55 Å

pLDDT: mean 83.15, std 18.46, range [26.34, 97.62]

Mean predicted aligned error: 8.9 Å

Foldseek 3Di:
DDDDPPPPPPPPPPAWWKAKDAQQGDPDTDGLLVLLQCQQQQRHFQQMWMATPDDGDIDGQLPDPSRVLQHKDAQDDDDDPDDPPDDFFKAKEKEFLDSVLLSVVSVVLVPDPVSVPGRIYHRHHDNPDLAIDIDMWGWFCQDDQKIWTKDWLALEDEAQGKTKIKIKIWRAAQAWDWFAKDKDQFDWDPVQNCLRIDTAGHRTIHIGMIITTRNDDFFKGKMKIFGDDPPPPDFPDDDDDDDDRFDWTDGPPTRIIMHMGGHHDNVLSVVLVVLLVVLLVLLVVVLVVLQFQFWQAPVRDTHGPVSLSSSLSSSSHSNNSVVLVPPPPDDSNVVSSCSSQVRCCSHGVDNDCNVGGDHD